Protein AF-A0A661P1A2-F1 (afdb_monomer)

Mean predicted aligned error: 9.51 Å

Sequence (182 aa):
LVDALLVTWVGRGAGDTAWQLLAMDLQALAFNAALTGMVKRVADRERPSGTACRTDPRYDRRCEEQSTRGSFFSGHTSFAFTAAGLTCTHHVRLGLFGPAGDALACVGTTVGATMVGVERIVADRHYATDVIVGAAAGVTSGALLPWALFYAHPADEEPSLSWRAVPLPQPGGAGLALTGLW

Nearest PDB structures (foldseek):
  5jki-assembly1_A  TM=7.996E-01  e=6.259E-02  Bacillus subtilis subsp. subtilis str. 168

Foldseek 3Di:
DVLLLCCCVPVVVNNVVSVVLVVLLVQLLVVLVVVLVVCLVVVFAFFQCRVVCVVPVVPDVCSVVDPSTSQAADSLLLQLLLVLQQLLQSCVVPVRPHDVVSVCSNVVSVVVSVVSLVVCVVVSNHDNVNNVVSNVNNNCSRHVVCCVPPVVDDPPDDDDWDWDWDWDDDVPDIDTDIDTDD

pLDDT: mean 86.28, std 13.16, range [48.78, 98.75]

Radius of gyration: 19.24 Å; Cα contacts (8 Å, |Δi|>4): 259; chains: 1; bounding box: 52×27×55 Å

Solvent-accessible surface area (backbone atoms only — not comparable to full-atom values): 9450 Å² total; per-residue (Å²): 94,71,63,60,36,47,44,29,37,71,73,63,65,36,54,69,62,23,50,52,52,51,52,49,52,51,49,24,52,49,53,44,51,52,52,46,56,52,43,19,68,72,60,48,29,68,20,66,45,34,63,52,30,72,77,36,62,79,72,39,85,51,51,81,76,42,78,49,44,42,16,36,50,22,55,71,16,14,54,34,23,19,51,20,21,36,37,33,47,52,24,72,74,64,53,76,61,42,75,67,46,29,49,47,52,26,51,52,35,44,52,52,20,47,51,51,30,50,49,36,40,79,67,33,51,22,52,69,67,18,28,54,50,8,34,52,52,6,33,42,29,18,32,50,45,50,38,62,72,62,68,70,48,81,79,89,62,83,82,66,83,42,83,43,79,44,81,38,90,46,98,92,52,83,44,74,41,80,43,78,48,118

Structure (mmCIF, N/CA/C/O backbone):
data_AF-A0A661P1A2-F1
#
_entry.id   AF-A0A661P1A2-F1
#
loop_
_atom_site.group_PDB
_atom_site.id
_atom_site.type_symbol
_atom_site.label_atom_id
_atom_site.label_alt_id
_atom_site.label_comp_id
_atom_site.label_asym_id
_atom_site.label_entity_id
_atom_site.label_seq_id
_atom_site.pdbx_PDB_ins_code
_atom_site.Cartn_x
_atom_site.Cartn_y
_atom_site.Cartn_z
_atom_site.occupancy
_atom_site.B_iso_or_equiv
_atom_site.auth_seq_id
_atom_site.auth_comp_id
_atom_site.auth_asym_id
_atom_site.auth_atom_id
_atom_site.pdbx_PDB_model_num
ATOM 1 N N . LEU A 1 1 ? -4.237 5.894 9.546 1.00 64.12 1 LEU A N 1
ATOM 2 C CA . LEU A 1 1 ? -3.222 5.666 10.607 1.00 64.12 1 LEU A CA 1
ATOM 3 C C . LEU A 1 1 ? -3.298 6.778 11.653 1.00 64.12 1 LEU A C 1
ATOM 5 O O . LEU A 1 1 ? -3.803 6.553 12.742 1.00 64.12 1 LEU A O 1
ATOM 9 N N . VAL A 1 2 ? -2.868 8.002 11.318 1.00 75.25 2 VAL A N 1
ATOM 10 C CA . VAL A 1 2 ? -2.835 9.139 12.265 1.00 75.25 2 VAL A CA 1
ATOM 11 C C . VAL A 1 2 ? -4.232 9.556 12.738 1.00 75.25 2 VAL A C 1
ATOM 13 O O . VAL A 1 2 ? -4.407 9.941 13.888 1.00 75.25 2 VAL A O 1
ATOM 16 N N . ASP A 1 3 ? -5.230 9.443 11.869 1.00 80.69 3 ASP A N 1
ATOM 17 C CA . ASP A 1 3 ? -6.635 9.708 12.169 1.00 80.69 3 ASP A CA 1
ATOM 18 C C . ASP A 1 3 ? -7.180 8.793 13.268 1.00 80.69 3 ASP A C 1
ATOM 20 O O . ASP A 1 3 ? -7.706 9.289 14.262 1.00 80.69 3 ASP A O 1
ATOM 24 N N . ALA A 1 4 ? -6.990 7.478 13.138 1.00 74.25 4 ALA A N 1
ATOM 25 C CA . ALA A 1 4 ? -7.440 6.518 14.139 1.00 74.25 4 ALA A CA 1
ATOM 26 C C . ALA A 1 4 ? -6.794 6.782 15.503 1.00 74.25 4 ALA A C 1
ATOM 28 O O . ALA A 1 4 ? -7.509 6.896 16.498 1.00 74.25 4 ALA A O 1
ATOM 29 N N . LEU A 1 5 ? -5.473 6.989 15.523 1.00 77.12 5 LEU A N 1
ATOM 30 C CA . LEU A 1 5 ? -4.713 7.303 16.735 1.00 77.12 5 LEU A CA 1
ATOM 31 C C . LEU A 1 5 ? -5.200 8.584 17.417 1.00 77.12 5 LEU A C 1
ATOM 33 O O . LEU A 1 5 ? -5.444 8.588 18.625 1.00 77.12 5 LEU A O 1
ATOM 37 N N . LEU A 1 6 ? -5.368 9.668 16.655 1.00 78.00 6 LEU A N 1
ATOM 38 C CA . LEU A 1 6 ? -5.819 10.953 17.190 1.00 78.00 6 LEU A CA 1
ATOM 39 C C . LEU 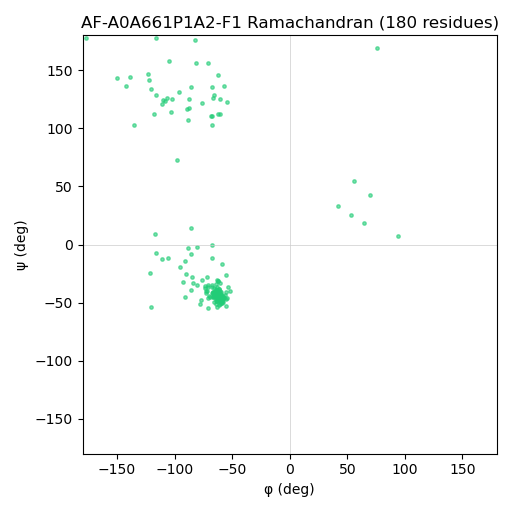A 1 6 ? -7.248 10.871 17.728 1.00 78.00 6 LEU A C 1
ATOM 41 O O . LEU A 1 6 ? -7.525 11.388 18.811 1.00 78.00 6 LEU A O 1
ATOM 45 N N . VAL A 1 7 ? -8.153 10.208 17.006 1.00 79.62 7 VAL A N 1
ATOM 46 C CA . VAL A 1 7 ? -9.555 10.071 17.422 1.00 79.62 7 VAL A CA 1
ATOM 47 C C . VAL A 1 7 ? -9.665 9.227 18.688 1.00 79.62 7 VAL A C 1
ATOM 49 O O . VAL A 1 7 ? -10.422 9.590 19.588 1.00 79.62 7 VAL A O 1
ATOM 52 N N . THR A 1 8 ? -8.898 8.142 18.815 1.00 76.81 8 THR A N 1
ATOM 53 C CA . THR A 1 8 ? -8.907 7.330 20.041 1.00 76.81 8 THR A CA 1
ATOM 54 C C . THR A 1 8 ? -8.253 8.047 21.217 1.00 76.81 8 THR A C 1
ATOM 56 O O . THR A 1 8 ? -8.820 8.054 22.309 1.00 76.81 8 THR A O 1
ATOM 59 N N . TRP A 1 9 ? -7.103 8.693 20.998 1.00 78.69 9 TRP A N 1
ATOM 60 C CA . TRP A 1 9 ? -6.342 9.348 22.062 1.00 78.69 9 TRP A CA 1
ATOM 61 C C . TRP A 1 9 ? -7.048 10.604 22.572 1.00 78.69 9 TRP A C 1
ATOM 63 O O . TRP A 1 9 ? -7.296 10.744 23.766 1.00 78.69 9 TRP A O 1
ATOM 73 N N . VAL A 1 10 ? -7.377 11.523 21.663 1.00 78.19 10 VAL A N 1
ATOM 74 C CA . VAL A 1 10 ? -7.924 12.845 22.000 1.00 78.19 10 VAL A CA 1
ATOM 75 C C . VAL A 1 10 ? -9.448 12.814 22.032 1.00 78.19 10 VAL A C 1
ATOM 77 O O . VAL A 1 10 ? -10.052 13.347 22.956 1.00 78.19 10 VAL A O 1
ATOM 80 N N . GLY A 1 11 ? -10.078 12.187 21.035 1.00 73.50 11 GLY A N 1
ATOM 81 C CA . GLY A 1 11 ? -11.536 12.203 20.883 1.00 73.50 11 GLY A CA 1
ATOM 82 C C . GLY A 1 11 ? -12.281 11.288 21.856 1.00 73.50 11 GLY A C 1
ATOM 83 O O . GLY A 1 11 ? -13.407 11.599 22.236 1.00 73.50 11 GLY A O 1
ATOM 84 N N . ARG A 1 12 ? -11.669 10.169 22.266 1.00 81.56 12 ARG A N 1
ATOM 85 C CA . ARG A 1 12 ? -12.289 9.173 23.160 1.00 81.56 12 ARG A CA 1
ATOM 86 C C . ARG A 1 12 ? -11.592 9.019 24.514 1.00 81.56 12 ARG A C 1
ATOM 88 O O . ARG A 1 12 ? -12.114 8.306 25.363 1.00 81.56 12 ARG A O 1
ATOM 95 N N . GLY A 1 13 ? -10.433 9.652 24.722 1.00 75.69 13 GLY A N 1
ATOM 96 C CA . GLY A 1 13 ? -9.642 9.508 25.953 1.00 75.69 13 GLY A CA 1
ATOM 97 C C . GLY A 1 13 ? -9.099 8.092 26.188 1.00 75.69 13 GLY A C 1
ATOM 98 O O . GLY A 1 13 ? -8.738 7.753 27.311 1.00 75.69 13 GLY A O 1
ATOM 99 N N . ALA A 1 14 ? -9.055 7.254 25.147 1.00 81.69 14 ALA A N 1
ATOM 100 C CA . ALA A 1 14 ? -8.689 5.841 25.223 1.00 81.69 14 ALA A CA 1
ATOM 101 C C . ALA A 1 14 ? -7.216 5.640 24.827 1.00 81.69 14 ALA A C 1
ATOM 103 O O . ALA A 1 14 ? -6.906 5.156 23.734 1.00 81.69 14 ALA A O 1
ATOM 104 N N . GLY A 1 15 ? -6.303 6.054 25.713 1.00 81.50 15 GLY A N 1
ATOM 105 C CA . GLY A 1 15 ? -4.854 6.011 25.474 1.00 81.50 15 GLY A CA 1
ATOM 106 C C . GLY A 1 15 ? -4.312 4.603 25.206 1.00 81.50 15 GLY A C 1
ATOM 107 O O . GLY A 1 15 ? -3.525 4.419 24.280 1.00 81.50 15 GLY A O 1
ATOM 108 N N . ASP A 1 16 ? -4.789 3.594 25.937 1.00 81.50 16 ASP A N 1
ATOM 109 C CA . ASP A 1 16 ? -4.323 2.210 25.770 1.00 81.50 16 ASP A CA 1
ATOM 110 C C . ASP A 1 16 ? -4.714 1.635 24.405 1.00 81.50 16 ASP A C 1
ATOM 112 O O . ASP A 1 16 ? -3.893 1.028 23.719 1.00 81.50 16 ASP A O 1
ATOM 116 N N . THR A 1 17 ? -5.942 1.904 23.947 1.00 84.19 17 THR A N 1
ATOM 117 C CA . THR A 1 17 ? -6.380 1.533 22.595 1.00 84.19 17 THR A CA 1
ATOM 118 C C . THR A 1 17 ? -5.538 2.233 21.535 1.00 84.19 17 THR A C 1
ATOM 120 O O . THR A 1 17 ? -5.147 1.611 20.551 1.00 84.19 17 THR A O 1
ATOM 123 N N . ALA A 1 18 ? -5.214 3.512 21.734 1.00 82.31 18 ALA A N 1
ATOM 124 C CA . ALA A 1 18 ? -4.357 4.239 20.808 1.00 82.31 18 ALA A CA 1
ATOM 125 C C . ALA A 1 18 ? -2.941 3.631 20.739 1.00 82.31 18 ALA A C 1
ATOM 127 O O . ALA A 1 18 ? -2.387 3.495 19.649 1.00 82.31 18 ALA A O 1
ATOM 128 N N . TRP A 1 19 ? -2.371 3.191 21.866 1.00 84.12 19 TRP A N 1
ATOM 129 C CA . TRP A 1 19 ? -1.088 2.479 21.865 1.00 84.12 19 TRP A CA 1
ATOM 130 C C . TRP A 1 19 ? -1.152 1.130 21.156 1.00 84.12 19 TRP A C 1
ATOM 132 O O . TRP A 1 19 ? -0.244 0.805 20.389 1.00 84.12 19 TRP A O 1
ATOM 142 N N . GLN A 1 20 ? -2.223 0.365 21.366 1.00 87.44 20 GLN A N 1
ATOM 143 C CA . GLN A 1 20 ? -2.433 -0.903 20.668 1.00 87.44 20 GLN A CA 1
ATOM 144 C C . GLN A 1 20 ? -2.529 -0.692 19.153 1.00 87.44 20 GLN A C 1
ATOM 146 O O . GLN A 1 20 ? -1.855 -1.390 18.400 1.00 87.44 20 GLN A O 1
ATOM 151 N N . LEU A 1 21 ? -3.289 0.310 18.701 1.00 89.38 21 LEU A N 1
ATOM 152 C CA . LEU A 1 21 ? -3.368 0.675 17.284 1.00 89.38 21 LEU A CA 1
ATOM 153 C C . LEU A 1 21 ? -1.995 1.034 16.712 1.00 89.38 21 LEU A C 1
ATOM 155 O O . LEU A 1 21 ? -1.631 0.546 15.645 1.00 89.38 21 LEU A O 1
ATOM 159 N N . LEU A 1 22 ? -1.199 1.821 17.441 1.00 88.94 22 LEU A N 1
ATOM 160 C CA . LEU A 1 22 ? 0.147 2.171 16.992 1.00 88.94 22 LEU A CA 1
ATOM 161 C C . LEU A 1 22 ? 1.038 0.929 16.875 1.00 88.94 22 LEU A C 1
ATOM 163 O O . LEU A 1 22 ? 1.786 0.798 15.907 1.00 88.94 22 LEU A O 1
ATOM 167 N N . ALA A 1 23 ? 0.974 0.019 17.848 1.00 90.06 23 ALA A N 1
ATOM 168 C CA . ALA A 1 23 ? 1.742 -1.220 17.814 1.00 90.06 23 ALA A CA 1
ATOM 169 C C . ALA A 1 23 ? 1.348 -2.096 16.611 1.00 90.06 23 ALA A C 1
ATOM 171 O O . ALA A 1 23 ? 2.233 -2.599 15.914 1.00 90.06 23 ALA A O 1
ATOM 172 N N . MET A 1 24 ? 0.047 -2.218 16.321 1.00 90.50 24 MET A N 1
ATOM 173 C CA . MET A 1 24 ? -0.464 -2.933 15.143 1.00 90.50 24 MET A CA 1
ATOM 174 C C . MET A 1 24 ? 0.021 -2.291 13.835 1.00 90.50 24 MET A C 1
ATOM 176 O O . MET A 1 24 ? 0.531 -2.995 12.960 1.00 90.50 24 MET A O 1
ATOM 180 N N . ASP A 1 25 ? -0.072 -0.962 13.722 1.00 93.62 25 ASP A N 1
ATOM 181 C CA . ASP A 1 25 ? 0.394 -0.198 12.559 1.00 93.62 25 ASP A CA 1
ATOM 182 C C . ASP A 1 25 ? 1.888 -0.430 12.305 1.00 93.62 25 ASP A C 1
ATOM 184 O O . ASP A 1 25 ? 2.308 -0.756 11.188 1.00 93.62 25 ASP A O 1
ATOM 188 N N . LEU A 1 26 ? 2.705 -0.301 13.355 1.00 93.69 26 LEU A N 1
ATOM 189 C CA . LEU A 1 26 ? 4.149 -0.507 13.278 1.00 93.69 26 LEU A CA 1
ATOM 190 C C . LEU A 1 26 ? 4.494 -1.947 12.899 1.00 93.69 26 LEU A C 1
ATOM 192 O O . LEU A 1 26 ? 5.378 -2.154 12.066 1.00 93.69 26 LEU A O 1
ATOM 196 N N . GLN A 1 27 ? 3.795 -2.936 13.458 1.00 94.06 27 GLN A N 1
ATOM 197 C CA . GLN A 1 27 ? 4.022 -4.341 13.131 1.00 94.06 27 GLN A CA 1
ATOM 198 C C . GLN A 1 27 ? 3.690 -4.639 11.663 1.00 94.06 27 GLN A C 1
ATOM 200 O O . GLN A 1 27 ? 4.499 -5.256 10.966 1.00 94.06 27 GLN A O 1
ATOM 205 N N . ALA A 1 28 ? 2.544 -4.167 11.170 1.00 95.88 28 ALA A N 1
ATOM 206 C CA . ALA A 1 28 ? 2.123 -4.347 9.783 1.00 95.88 28 ALA A CA 1
ATOM 207 C C . ALA A 1 28 ? 3.099 -3.691 8.791 1.00 95.88 28 ALA A C 1
ATOM 209 O O . ALA A 1 28 ? 3.492 -4.302 7.790 1.00 95.88 28 ALA A O 1
ATOM 210 N N . LEU A 1 29 ? 3.539 -2.464 9.084 1.00 96.44 29 LEU A N 1
ATOM 211 C CA . LEU A 1 29 ? 4.517 -1.747 8.265 1.00 96.44 29 LEU A CA 1
ATOM 212 C C . LEU A 1 29 ? 5.894 -2.420 8.301 1.00 96.44 29 LEU A C 1
ATOM 214 O O . LEU A 1 29 ? 6.522 -2.568 7.251 1.00 96.44 29 LEU A O 1
ATOM 218 N N . ALA A 1 30 ? 6.354 -2.861 9.474 1.00 96.62 30 ALA A N 1
ATOM 219 C CA . ALA A 1 30 ? 7.630 -3.557 9.624 1.00 96.62 30 ALA A CA 1
ATOM 220 C C . ALA A 1 30 ? 7.632 -4.903 8.887 1.00 96.62 30 ALA A C 1
ATOM 222 O O . ALA A 1 30 ? 8.591 -5.214 8.173 1.00 96.62 30 ALA A O 1
ATOM 223 N N . PHE A 1 31 ? 6.543 -5.669 8.994 1.00 96.75 31 PHE A N 1
ATOM 224 C CA . PHE A 1 31 ? 6.368 -6.916 8.254 1.00 96.75 31 PHE A CA 1
ATOM 225 C C . PHE A 1 31 ? 6.433 -6.675 6.740 1.00 96.75 31 PHE A C 1
ATOM 227 O O . PHE A 1 31 ? 7.210 -7.329 6.039 1.00 96.75 31 PHE A O 1
ATOM 234 N N . ASN A 1 32 ? 5.697 -5.680 6.233 1.00 97.94 32 ASN A N 1
ATOM 235 C CA . ASN A 1 32 ? 5.718 -5.351 4.810 1.00 97.94 32 ASN A CA 1
ATOM 236 C C . ASN A 1 32 ? 7.100 -4.855 4.341 1.00 97.94 32 ASN A C 1
ATOM 238 O O . ASN A 1 32 ? 7.561 -5.222 3.256 1.00 97.94 32 ASN A O 1
ATOM 242 N N . ALA A 1 33 ? 7.796 -4.061 5.161 1.00 97.12 33 ALA A N 1
ATOM 243 C CA . ALA A 1 33 ? 9.153 -3.600 4.875 1.00 97.12 33 ALA A CA 1
ATOM 244 C C . ALA A 1 33 ? 10.126 -4.774 4.714 1.00 97.12 33 ALA A C 1
ATOM 246 O O . ALA A 1 33 ? 10.860 -4.846 3.721 1.00 97.12 33 ALA A O 1
ATOM 247 N N . ALA A 1 34 ? 10.099 -5.711 5.665 1.00 97.25 34 ALA A N 1
ATOM 248 C CA . ALA A 1 34 ? 10.939 -6.900 5.646 1.00 97.25 34 ALA A CA 1
ATOM 249 C C . ALA A 1 34 ? 10.637 -7.777 4.422 1.00 97.25 34 ALA A C 1
ATOM 251 O O . ALA A 1 34 ? 11.556 -8.125 3.673 1.00 97.25 34 ALA A O 1
ATOM 252 N N . LEU A 1 35 ? 9.354 -8.058 4.168 1.00 96.88 35 LEU A N 1
ATOM 253 C CA . LEU A 1 35 ? 8.904 -8.854 3.027 1.00 96.88 35 LEU A CA 1
ATOM 254 C C . LEU A 1 35 ? 9.326 -8.218 1.696 1.00 96.88 35 LEU A C 1
ATOM 256 O O . LEU A 1 35 ? 9.954 -8.873 0.862 1.00 96.88 35 LEU A O 1
ATOM 260 N N . THR A 1 36 ? 9.042 -6.927 1.516 1.00 96.12 36 THR A N 1
ATOM 261 C CA . THR A 1 36 ? 9.399 -6.180 0.302 1.00 96.12 36 THR A CA 1
ATOM 262 C C . THR A 1 36 ? 10.911 -6.177 0.084 1.00 96.12 36 THR A C 1
ATOM 264 O O . THR A 1 36 ? 11.378 -6.441 -1.026 1.00 96.12 36 THR A O 1
ATOM 267 N N . GLY A 1 37 ? 11.691 -5.893 1.131 1.00 94.06 37 GLY A N 1
ATOM 268 C CA . GLY A 1 37 ? 13.150 -5.863 1.052 1.00 94.06 37 GLY A CA 1
ATOM 269 C C . GLY A 1 37 ? 13.745 -7.225 0.697 1.00 94.06 37 GLY A C 1
ATOM 270 O O . GLY A 1 37 ? 14.651 -7.301 -0.132 1.00 94.06 37 GLY A O 1
ATOM 271 N N . MET A 1 38 ? 13.229 -8.306 1.287 1.00 96.69 38 MET A N 1
A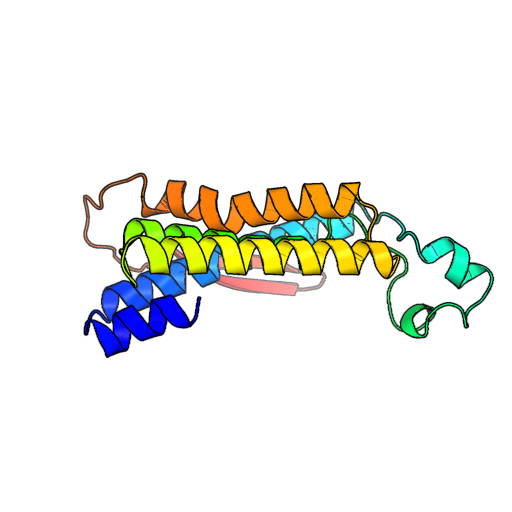TOM 272 C CA . MET A 1 38 ? 13.654 -9.671 0.971 1.00 96.69 38 MET A CA 1
ATOM 273 C C . MET A 1 38 ? 13.339 -10.028 -0.486 1.00 96.69 38 MET A C 1
ATOM 275 O O . MET A 1 38 ? 14.246 -10.393 -1.234 1.00 96.69 38 MET A O 1
ATOM 279 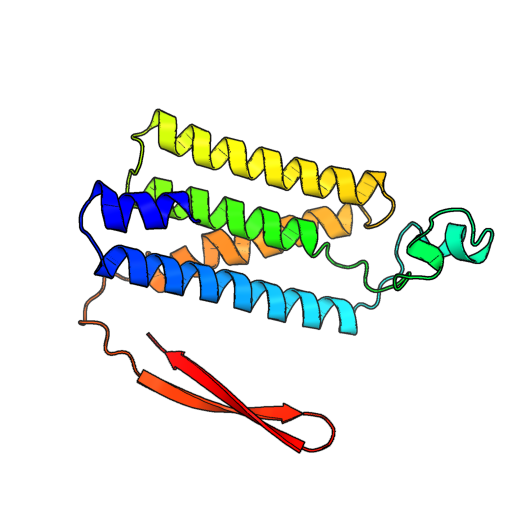N N . VAL A 1 39 ? 12.084 -9.858 -0.912 1.00 96.44 39 VAL A N 1
ATOM 280 C CA . VAL A 1 39 ? 11.642 -10.226 -2.267 1.00 96.44 39 VAL A CA 1
ATOM 281 C C . VAL A 1 39 ? 12.394 -9.435 -3.331 1.00 96.44 39 VAL A C 1
ATOM 283 O O . VAL A 1 39 ? 12.821 -10.020 -4.323 1.00 96.44 39 VAL A O 1
ATOM 286 N N . LYS A 1 40 ? 12.633 -8.135 -3.121 1.00 93.62 40 LYS A N 1
ATOM 287 C CA . LYS A 1 40 ? 13.375 -7.313 -4.089 1.00 93.62 40 LYS A CA 1
ATOM 288 C C . LYS A 1 40 ? 14.796 -7.803 -4.327 1.00 93.62 40 LYS A C 1
ATOM 290 O O . LYS A 1 40 ? 15.236 -7.790 -5.472 1.00 93.62 40 LYS A O 1
ATOM 295 N N . ARG A 1 41 ? 15.494 -8.229 -3.270 1.00 93.44 41 ARG A N 1
ATOM 296 C CA . ARG A 1 41 ? 16.865 -8.751 -3.377 1.00 93.44 41 ARG A CA 1
ATOM 297 C C . ARG A 1 41 ? 16.910 -10.115 -4.060 1.00 93.44 41 ARG A C 1
ATOM 299 O O . ARG A 1 41 ? 17.845 -10.373 -4.801 1.00 93.44 41 ARG A O 1
ATOM 306 N N . VAL A 1 42 ? 15.916 -10.969 -3.810 1.00 95.50 42 VAL A N 1
ATOM 307 C CA . VAL A 1 42 ? 15.860 -12.322 -4.386 1.00 95.50 42 VAL A CA 1
ATOM 308 C C . VAL A 1 42 ? 15.409 -12.293 -5.843 1.00 95.50 42 VAL A C 1
ATOM 310 O O . VAL A 1 42 ? 16.018 -12.935 -6.689 1.00 95.50 42 VAL A O 1
ATOM 313 N N . ALA A 1 43 ? 14.337 -11.559 -6.144 1.00 95.81 43 ALA A N 1
ATOM 314 C CA . ALA A 1 43 ? 13.781 -11.514 -7.489 1.00 95.81 43 ALA A CA 1
ATOM 315 C C . ALA A 1 43 ? 14.654 -10.692 -8.441 1.00 95.81 43 ALA A C 1
ATOM 317 O O . ALA A 1 43 ? 14.703 -11.007 -9.626 1.00 95.81 43 ALA A O 1
ATOM 318 N N . ASP A 1 44 ? 15.263 -9.610 -7.932 1.00 93.62 44 ASP A N 1
ATOM 319 C CA . ASP A 1 44 ? 16.154 -8.692 -8.654 1.00 93.62 44 ASP A CA 1
ATOM 320 C C . ASP A 1 44 ? 15.667 -8.341 -10.076 1.00 93.62 44 ASP A C 1
ATOM 322 O O . ASP A 1 44 ? 16.425 -8.152 -11.025 1.00 93.62 44 ASP A O 1
ATOM 326 N N . ARG A 1 45 ? 14.344 -8.280 -10.245 1.00 94.88 45 ARG A N 1
ATOM 327 C CA . ARG A 1 45 ? 13.719 -8.147 -11.557 1.00 94.88 45 ARG A CA 1
ATOM 328 C C . ARG A 1 45 ? 14.049 -6.773 -12.135 1.00 94.88 45 ARG A C 1
ATOM 330 O O . ARG A 1 45 ? 13.940 -5.761 -11.443 1.00 94.88 45 ARG A O 1
ATOM 337 N N . GLU A 1 46 ? 14.418 -6.721 -13.409 1.00 94.31 46 GLU A N 1
ATOM 338 C CA . GLU A 1 46 ? 14.626 -5.456 -14.119 1.00 94.31 46 GLU A CA 1
ATOM 339 C C . GLU A 1 46 ? 13.320 -4.641 -14.191 1.00 94.31 46 GLU A C 1
ATOM 341 O O . GLU A 1 46 ? 12.224 -5.205 -14.239 1.00 94.31 46 GLU A O 1
ATOM 346 N N . ARG A 1 47 ? 13.412 -3.310 -14.138 1.00 94.62 47 ARG A N 1
ATOM 347 C CA . ARG A 1 47 ? 12.284 -2.376 -14.287 1.00 94.62 47 ARG A CA 1
ATOM 348 C C . ARG A 1 47 ? 11.950 -2.145 -15.767 1.00 94.62 47 ARG A C 1
ATOM 350 O O . ARG A 1 47 ? 12.852 -2.265 -16.593 1.00 94.62 47 ARG A O 1
ATOM 357 N N . PRO A 1 48 ? 10.708 -1.741 -16.103 1.00 94.81 48 PRO A N 1
ATOM 358 C CA . PRO A 1 48 ? 10.349 -1.344 -17.470 1.00 94.81 48 PRO A CA 1
ATOM 359 C C . PRO A 1 48 ? 11.301 -0.291 -18.064 1.00 94.81 48 PRO A C 1
ATOM 361 O O . PRO A 1 48 ? 11.748 -0.434 -19.199 1.00 94.81 48 PRO A O 1
ATOM 364 N N . SER A 1 49 ? 11.721 0.694 -17.260 1.00 92.75 49 SER A N 1
ATOM 365 C CA . SER A 1 49 ? 12.670 1.733 -17.685 1.00 92.75 49 SER A CA 1
ATOM 366 C C . SER A 1 49 ? 14.093 1.224 -17.973 1.00 92.75 49 SER A C 1
ATOM 368 O O . SER A 1 49 ? 14.911 1.974 -18.498 1.00 92.75 49 SER A O 1
ATOM 370 N N . GLY A 1 50 ? 14.435 -0.020 -17.612 1.00 91.81 50 GLY A N 1
ATOM 371 C CA . GLY A 1 50 ? 15.807 -0.534 -17.665 1.00 91.81 50 GLY A CA 1
ATOM 372 C C . GLY A 1 50 ? 16.404 -0.537 -19.072 1.00 91.81 50 GLY A C 1
ATOM 373 O O . GLY A 1 50 ? 17.530 -0.082 -19.261 1.00 91.81 50 GLY A O 1
ATOM 374 N N . THR A 1 51 ? 15.638 -0.980 -20.073 1.00 89.38 51 THR A N 1
ATOM 375 C CA . THR A 1 51 ? 16.092 -0.968 -21.473 1.00 89.38 51 THR A CA 1
ATOM 376 C C . THR A 1 51 ? 16.266 0.453 -21.995 1.00 89.38 51 THR A C 1
ATOM 378 O O . THR A 1 51 ? 17.304 0.751 -22.579 1.00 89.38 51 THR A O 1
ATOM 381 N N . ALA A 1 52 ? 15.300 1.336 -21.735 1.00 90.31 52 ALA A N 1
ATOM 382 C CA . ALA A 1 52 ? 15.358 2.724 -22.184 1.00 90.31 52 ALA A CA 1
ATOM 383 C C . ALA A 1 52 ? 16.563 3.466 -21.580 1.00 90.31 52 ALA A C 1
ATOM 385 O O . ALA A 1 52 ? 17.320 4.086 -22.317 1.00 90.31 52 ALA A O 1
ATOM 386 N N . CYS A 1 53 ? 16.824 3.289 -20.280 1.00 91.19 53 CYS A N 1
ATOM 387 C CA . CYS A 1 53 ? 17.989 3.869 -19.605 1.00 91.19 53 CYS A CA 1
ATOM 388 C C . CYS A 1 53 ? 19.339 3.374 -20.152 1.00 91.19 53 CYS A C 1
ATOM 390 O O . CYS A 1 53 ? 20.319 4.113 -20.108 1.00 91.19 53 CYS A O 1
ATOM 392 N N . ARG A 1 54 ? 19.427 2.127 -20.648 1.00 88.69 54 ARG A N 1
ATOM 393 C CA . ARG A 1 54 ? 20.665 1.613 -21.264 1.00 88.69 54 ARG A CA 1
ATOM 394 C C . ARG A 1 54 ? 20.957 2.262 -22.611 1.00 88.69 54 ARG A C 1
ATOM 396 O O . ARG A 1 54 ? 22.121 2.412 -22.968 1.00 88.69 54 ARG A O 1
ATOM 403 N N . THR A 1 55 ? 19.913 2.566 -23.375 1.00 91.06 55 THR A N 1
ATOM 404 C CA . THR A 1 55 ? 20.044 3.130 -24.722 1.00 91.06 55 THR A CA 1
ATOM 405 C C . THR A 1 55 ? 20.180 4.648 -24.683 1.00 91.06 55 THR A C 1
ATOM 407 O O . THR A 1 55 ? 20.978 5.201 -25.435 1.00 91.06 55 THR A O 1
ATOM 410 N N . ASP A 1 56 ? 19.437 5.312 -23.800 1.00 90.19 56 ASP A N 1
ATOM 411 C CA . ASP A 1 56 ? 19.484 6.756 -23.603 1.00 90.19 56 ASP A CA 1
ATOM 412 C C . ASP A 1 56 ? 19.515 7.089 -22.099 1.00 90.19 56 ASP A C 1
ATOM 414 O O . ASP A 1 56 ? 18.475 7.060 -21.433 1.00 90.19 56 ASP A O 1
ATOM 418 N N . PRO A 1 57 ? 20.687 7.456 -21.547 1.00 86.00 57 PRO A N 1
ATOM 419 C CA . PRO A 1 57 ? 20.806 7.892 -20.155 1.00 86.00 57 PRO A CA 1
ATOM 420 C C . PRO A 1 57 ? 19.948 9.119 -19.807 1.00 86.00 57 PRO A C 1
ATOM 422 O O . PRO A 1 57 ? 19.704 9.376 -18.630 1.00 86.00 57 PRO A O 1
ATOM 425 N N . ARG A 1 58 ? 19.468 9.880 -20.804 1.00 88.12 58 ARG A N 1
ATOM 426 C CA . ARG A 1 58 ? 18.601 11.055 -20.607 1.00 88.12 58 ARG A CA 1
ATOM 427 C C . ARG A 1 58 ? 17.109 10.719 -20.575 1.00 88.12 58 ARG A C 1
ATOM 429 O O . ARG A 1 58 ? 16.314 11.627 -20.336 1.00 88.12 58 ARG A O 1
ATOM 436 N N . TYR A 1 59 ? 16.735 9.453 -20.782 1.00 88.12 59 TYR A N 1
ATOM 437 C CA . TYR A 1 59 ? 15.344 8.991 -20.764 1.00 88.12 59 TYR A CA 1
ATOM 438 C C . TYR A 1 59 ? 14.619 9.363 -19.462 1.00 88.12 59 TYR A C 1
ATOM 440 O O . TYR A 1 59 ? 13.504 9.881 -19.480 1.00 88.12 59 TYR A O 1
ATOM 448 N N . ASP A 1 60 ? 15.274 9.135 -18.323 1.00 85.94 60 ASP A N 1
ATOM 449 C CA . ASP A 1 60 ? 14.792 9.500 -16.993 1.00 85.94 60 ASP A CA 1
ATOM 450 C C . ASP A 1 60 ? 15.999 9.960 -16.167 1.00 85.94 60 ASP A C 1
ATOM 452 O O . ASP A 1 60 ? 17.042 9.310 -16.160 1.00 85.94 60 ASP A O 1
ATOM 456 N N . ARG A 1 61 ? 15.864 11.057 -15.414 1.00 84.19 61 ARG A N 1
ATOM 457 C CA . ARG A 1 61 ? 16.925 11.540 -14.505 1.00 84.19 61 ARG A CA 1
ATOM 458 C C . ARG A 1 61 ? 17.362 10.466 -13.500 1.00 84.19 61 ARG A C 1
ATOM 460 O O . ARG A 1 61 ? 18.494 10.451 -13.035 1.00 84.19 61 ARG A O 1
ATOM 467 N N . ARG A 1 62 ? 16.468 9.528 -13.190 1.00 81.19 62 ARG A N 1
ATOM 468 C CA . ARG A 1 62 ? 16.679 8.407 -12.272 1.00 81.19 62 ARG A CA 1
ATOM 469 C C . ARG A 1 62 ? 17.432 7.239 -12.904 1.00 81.19 62 ARG A C 1
ATOM 471 O O . ARG A 1 62 ? 17.653 6.259 -12.195 1.00 81.19 62 ARG A O 1
ATOM 478 N N . CYS A 1 63 ? 17.795 7.298 -14.187 1.00 84.75 63 CYS A N 1
ATOM 479 C CA . CYS A 1 63 ? 18.638 6.280 -14.816 1.00 84.75 63 CYS A CA 1
ATOM 480 C C . CYS A 1 63 ? 20.028 6.201 -14.157 1.00 84.75 63 CYS A C 1
ATOM 482 O O . CYS A 1 63 ? 20.588 5.112 -14.071 1.00 84.75 63 CYS A O 1
ATOM 484 N N . GLU A 1 64 ? 20.550 7.323 -13.647 1.00 75.12 64 GLU A N 1
ATOM 485 C CA . GLU A 1 64 ? 21.839 7.388 -12.939 1.00 75.12 64 GLU A CA 1
ATOM 486 C C . GLU A 1 64 ? 21.685 7.237 -11.414 1.00 75.12 64 GLU A C 1
ATOM 488 O O . GLU A 1 64 ? 22.544 6.664 -10.748 1.00 75.12 64 GLU A O 1
ATOM 493 N N . GLU A 1 65 ? 20.569 7.712 -10.850 1.00 66.75 65 GLU A N 1
ATOM 494 C CA . GLU A 1 65 ? 20.353 7.773 -9.395 1.00 66.75 65 GLU A CA 1
ATOM 495 C C . GLU A 1 65 ? 19.696 6.517 -8.798 1.00 66.75 65 GLU A C 1
ATOM 497 O O . GLU A 1 65 ? 19.820 6.255 -7.600 1.00 66.75 65 GLU A O 1
ATOM 502 N N . GLN A 1 66 ? 18.935 5.751 -9.588 1.00 66.62 66 GLN A N 1
ATOM 503 C CA . GLN A 1 66 ? 18.175 4.603 -9.088 1.00 66.62 66 GLN A CA 1
ATOM 504 C C . GLN A 1 66 ? 18.568 3.315 -9.796 1.00 66.62 66 GLN A C 1
ATOM 506 O O . GLN A 1 66 ? 18.699 3.263 -11.014 1.00 66.62 66 GLN A O 1
ATOM 511 N N . SER A 1 67 ? 18.619 2.225 -9.024 1.00 69.00 67 SER A N 1
ATOM 512 C CA . SER A 1 67 ? 18.733 0.882 -9.589 1.00 69.00 67 SER A CA 1
ATOM 513 C C . SER A 1 67 ? 17.614 0.644 -10.609 1.00 69.00 67 SER A C 1
ATOM 515 O O . SER A 1 67 ? 16.418 0.716 -10.289 1.00 69.00 67 SER A O 1
ATOM 517 N N . THR A 1 68 ? 18.012 0.321 -11.840 1.00 82.25 68 THR A N 1
ATOM 518 C CA . THR A 1 68 ? 17.138 -0.187 -12.907 1.00 82.25 68 THR A CA 1
ATOM 519 C C . THR A 1 68 ? 16.602 -1.586 -12.591 1.00 82.25 68 THR A C 1
ATOM 521 O O . THR A 1 68 ? 15.807 -2.126 -13.356 1.00 82.25 68 THR A O 1
ATOM 524 N N . ARG A 1 69 ? 16.979 -2.166 -11.444 1.00 89.12 69 ARG A N 1
ATOM 525 C CA . ARG A 1 69 ? 16.568 -3.487 -10.963 1.00 89.12 69 ARG A CA 1
ATOM 526 C C . ARG A 1 69 ? 15.756 -3.396 -9.666 1.00 89.12 69 ARG A C 1
ATOM 528 O O . ARG A 1 69 ? 15.467 -2.311 -9.148 1.00 89.12 69 ARG A O 1
ATOM 535 N N . GLY A 1 70 ? 15.294 -4.547 -9.185 1.00 91.38 70 GLY A N 1
ATOM 536 C CA . GLY A 1 70 ? 14.393 -4.649 -8.037 1.00 91.38 70 GLY A CA 1
ATOM 537 C C . GLY A 1 70 ? 12.981 -4.120 -8.321 1.00 91.38 70 GLY A C 1
ATOM 538 O O . GLY A 1 70 ? 12.404 -3.411 -7.489 1.00 91.38 70 GLY A O 1
ATOM 539 N N . SER A 1 71 ? 12.406 -4.424 -9.486 1.00 94.75 71 SER A N 1
ATOM 540 C CA . SER A 1 71 ? 11.021 -4.064 -9.826 1.00 94.75 71 SER A CA 1
ATOM 541 C C . SER A 1 71 ? 9.997 -4.894 -9.043 1.00 94.75 71 SER A C 1
ATOM 543 O O . SER A 1 71 ? 9.044 -4.328 -8.507 1.00 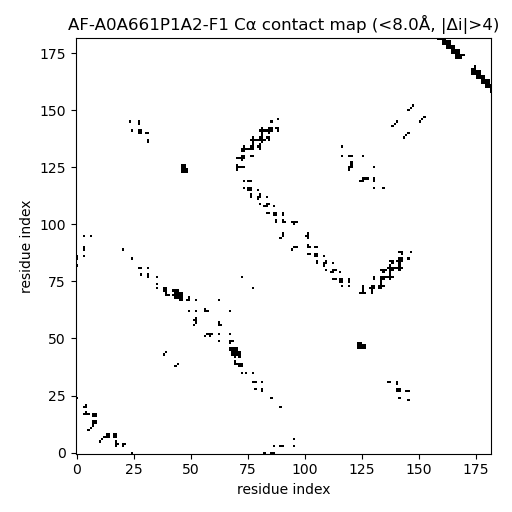94.75 71 SER A O 1
ATOM 545 N N . PHE A 1 72 ? 10.231 -6.194 -8.850 1.00 97.12 72 PHE A N 1
ATOM 546 C CA . PHE A 1 72 ? 9.250 -7.089 -8.233 1.00 97.12 72 PHE A CA 1
ATOM 547 C C . PHE A 1 72 ? 9.305 -7.115 -6.693 1.00 97.12 72 PHE A C 1
ATOM 549 O O . PHE A 1 72 ? 10.387 -7.197 -6.116 1.00 97.12 72 PHE A O 1
ATOM 556 N N . PHE A 1 73 ? 8.178 -7.066 -5.979 1.00 97.88 73 PHE A N 1
ATOM 557 C CA . PHE A 1 73 ? 6.916 -6.410 -6.363 1.00 97.88 73 PHE A CA 1
ATOM 558 C C . PHE A 1 73 ? 6.989 -4.900 -6.048 1.00 97.88 73 PHE A C 1
ATOM 560 O O . PHE A 1 73 ? 7.983 -4.411 -5.499 1.00 97.88 73 PHE A O 1
ATOM 567 N N . SER A 1 74 ? 5.970 -4.113 -6.395 1.00 98.25 74 SER A N 1
ATOM 568 C CA . SER A 1 74 ? 5.970 -2.665 -6.140 1.00 98.25 74 SER A CA 1
ATOM 569 C C . SER A 1 74 ? 5.881 -2.345 -4.642 1.00 98.25 74 SER A C 1
ATOM 571 O O . SER A 1 74 ? 4.837 -2.520 -4.019 1.00 98.25 74 SER A O 1
ATOM 573 N N . GLY A 1 75 ? 6.971 -1.821 -4.069 1.00 97.50 75 GLY A N 1
ATOM 574 C CA . GLY A 1 75 ? 7.025 -1.428 -2.656 1.00 97.50 75 GLY A CA 1
ATOM 575 C C . GLY A 1 75 ? 6.097 -0.255 -2.333 1.00 97.50 75 GLY A C 1
ATOM 576 O O . GLY A 1 75 ? 5.349 -0.329 -1.372 1.00 97.50 75 GLY A O 1
ATOM 577 N N . HIS A 1 76 ? 6.075 0.789 -3.173 1.00 97.81 76 HIS A N 1
ATOM 578 C CA . HIS A 1 76 ? 5.182 1.946 -2.990 1.00 97.81 76 HIS A CA 1
ATOM 579 C C . HIS A 1 76 ? 3.715 1.516 -2.961 1.00 97.81 76 HIS A C 1
ATOM 581 O O . HIS A 1 76 ? 2.968 1.918 -2.076 1.00 97.81 76 HIS A O 1
ATOM 587 N N . THR A 1 77 ? 3.325 0.650 -3.901 1.00 98.69 77 THR A N 1
ATOM 588 C CA . THR A 1 77 ? 1.975 0.085 -3.936 1.00 98.69 77 THR A CA 1
ATOM 589 C C . THR A 1 77 ? 1.709 -0.737 -2.681 1.00 98.69 77 THR A C 1
ATOM 591 O O . THR A 1 77 ? 0.682 -0.543 -2.046 1.00 98.69 77 THR A O 1
ATOM 594 N N . SER A 1 78 ? 2.648 -1.597 -2.278 1.00 98.75 78 SER A N 1
ATOM 595 C CA . SER A 1 78 ? 2.485 -2.418 -1.079 1.00 98.75 78 SER A CA 1
ATOM 596 C C . SER A 1 78 ? 2.273 -1.588 0.181 1.00 98.75 78 SER A C 1
ATOM 598 O O . SER A 1 78 ? 1.303 -1.811 0.896 1.00 98.75 78 SER A O 1
ATOM 600 N N . PHE A 1 79 ? 3.117 -0.588 0.440 1.00 98.56 79 PHE A N 1
ATOM 601 C CA . PHE A 1 79 ? 2.963 0.278 1.611 1.00 98.56 79 PHE A CA 1
ATOM 602 C C . PHE A 1 79 ? 1.665 1.086 1.577 1.00 98.56 79 PHE A C 1
ATOM 604 O O . PHE A 1 79 ? 1.005 1.217 2.607 1.00 98.56 79 PHE A O 1
ATOM 611 N N . ALA A 1 80 ? 1.262 1.583 0.405 1.00 98.56 80 ALA A N 1
ATOM 612 C CA . ALA A 1 80 ? 0.006 2.310 0.268 1.00 98.56 80 ALA A CA 1
ATOM 613 C C . ALA A 1 80 ? -1.209 1.412 0.565 1.00 98.56 80 ALA A C 1
ATOM 615 O O . ALA A 1 80 ? -2.107 1.818 1.300 1.00 98.56 80 ALA A O 1
ATOM 616 N N . PHE A 1 81 ? -1.212 0.171 0.066 1.00 98.62 81 PHE A N 1
ATOM 617 C CA . PHE A 1 81 ? -2.267 -0.800 0.370 1.00 98.62 81 PHE A CA 1
ATOM 618 C C . PHE A 1 81 ? -2.204 -1.328 1.813 1.00 98.62 81 PHE A C 1
ATOM 620 O O . PHE A 1 81 ? -3.251 -1.647 2.370 1.00 98.62 81 PHE A O 1
ATOM 627 N N . THR A 1 82 ? -1.031 -1.366 2.461 1.00 98.62 82 THR A N 1
ATOM 628 C CA . THR A 1 82 ? -0.935 -1.616 3.913 1.00 98.62 82 THR A CA 1
ATOM 629 C C . THR A 1 82 ? -1.614 -0.508 4.703 1.00 98.62 82 THR A C 1
ATOM 631 O O . THR A 1 82 ? -2.448 -0.804 5.553 1.00 98.62 82 THR A O 1
ATOM 634 N N . ALA A 1 83 ? -1.322 0.757 4.393 1.00 97.88 83 ALA A N 1
ATO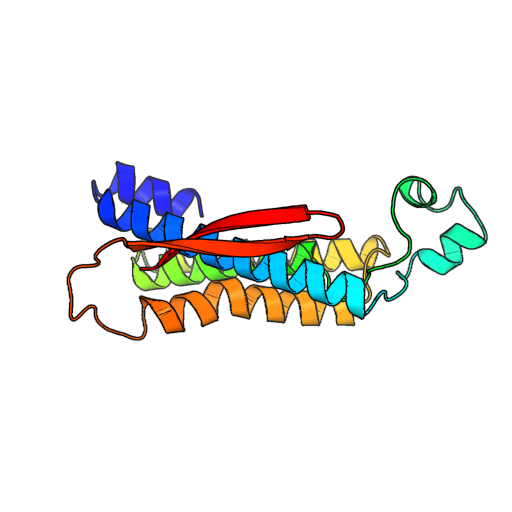M 635 C CA . ALA A 1 83 ? -1.958 1.887 5.063 1.00 97.88 83 ALA A CA 1
ATOM 636 C C . ALA A 1 83 ? -3.481 1.908 4.842 1.00 97.88 83 ALA A C 1
ATOM 638 O O . ALA A 1 83 ? -4.230 2.101 5.796 1.00 97.88 83 ALA A O 1
ATOM 639 N N . ALA A 1 84 ? -3.941 1.652 3.611 1.00 97.88 84 ALA A N 1
ATOM 640 C CA . ALA A 1 84 ? -5.368 1.545 3.308 1.00 97.88 84 ALA A CA 1
ATOM 641 C C . ALA A 1 84 ? -6.034 0.390 4.075 1.00 97.88 84 ALA A C 1
ATOM 643 O O . ALA A 1 84 ? -7.083 0.584 4.683 1.00 97.88 84 ALA A O 1
ATOM 644 N N . GLY A 1 85 ? -5.403 -0.790 4.109 1.00 96.81 85 GLY A N 1
ATOM 645 C CA . GLY A 1 85 ? -5.898 -1.947 4.858 1.00 96.81 85 GLY A CA 1
ATOM 646 C C . GLY A 1 85 ? -6.029 -1.677 6.359 1.00 96.81 85 GLY A C 1
ATOM 647 O O . GLY A 1 85 ? -7.064 -2.003 6.943 1.00 96.81 85 GLY A O 1
ATOM 648 N N . LEU A 1 86 ? -5.031 -1.021 6.960 1.00 95.75 86 LEU A N 1
ATOM 649 C CA . LEU A 1 86 ? -5.049 -0.637 8.376 1.00 95.75 86 LEU A CA 1
ATOM 650 C C . LEU A 1 86 ? -6.172 0.363 8.650 1.00 95.75 86 LEU A C 1
ATOM 652 O O . LEU A 1 86 ? -6.999 0.128 9.528 1.00 95.75 86 LEU A O 1
ATOM 656 N N . THR A 1 87 ? -6.281 1.423 7.839 1.00 95.06 87 THR A N 1
ATOM 657 C CA . THR A 1 87 ? -7.387 2.387 7.939 1.00 95.06 87 THR A CA 1
ATOM 658 C C . THR A 1 87 ? -8.741 1.681 7.846 1.00 95.06 87 THR A C 1
ATOM 660 O O . THR A 1 87 ? -9.559 1.822 8.752 1.00 95.06 87 THR A O 1
ATOM 663 N N . CYS A 1 88 ? -8.981 0.863 6.818 1.00 93.69 88 CYS A N 1
ATOM 664 C CA . CYS A 1 88 ? -10.233 0.115 6.693 1.00 93.69 88 CYS A CA 1
ATOM 665 C C . CYS A 1 88 ? -10.521 -0.739 7.938 1.00 93.69 88 CYS A C 1
ATOM 667 O O . CYS A 1 88 ? -11.628 -0.699 8.474 1.00 93.69 88 CYS A O 1
ATOM 669 N N . THR A 1 89 ? -9.526 -1.485 8.423 1.00 91.94 89 THR A N 1
ATOM 670 C CA . THR A 1 89 ? -9.704 -2.409 9.549 1.00 91.94 89 THR A CA 1
ATOM 671 C C . THR A 1 89 ? -10.002 -1.661 10.849 1.00 91.94 89 THR A C 1
ATOM 673 O O . THR A 1 89 ? -10.942 -2.023 11.557 1.00 91.94 89 THR A O 1
ATOM 676 N N . HIS A 1 90 ? -9.271 -0.588 11.152 1.00 91.31 90 HIS A N 1
ATOM 677 C CA . HIS A 1 90 ? -9.498 0.203 12.363 1.00 91.31 90 HIS A CA 1
ATOM 678 C C . HIS A 1 90 ? -10.856 0.900 12.352 1.00 91.31 90 HIS A C 1
ATOM 680 O O . HIS A 1 90 ? -11.570 0.860 13.353 1.00 91.31 90 HIS A O 1
ATOM 686 N N . HIS A 1 91 ? -11.251 1.475 11.214 1.00 90.94 91 HIS A N 1
ATOM 687 C CA . HIS A 1 91 ? -12.550 2.128 11.073 1.00 90.94 91 HIS A CA 1
ATOM 688 C C . HIS A 1 91 ? -13.712 1.138 11.217 1.00 90.94 91 HIS A C 1
ATOM 690 O O . HIS A 1 91 ? -14.647 1.408 11.967 1.00 90.94 91 HIS A O 1
ATOM 696 N N . VAL A 1 92 ? -13.626 -0.044 10.594 1.00 87.81 92 VAL A N 1
ATOM 697 C CA . VAL A 1 92 ? -14.652 -1.095 10.730 1.00 87.81 92 VAL A CA 1
ATOM 698 C C . VAL A 1 92 ? -14.752 -1.614 12.166 1.00 87.81 92 VAL A C 1
ATOM 700 O O . VAL A 1 92 ? -15.850 -1.903 12.637 1.00 87.81 92 VAL A O 1
ATOM 703 N N . ARG A 1 93 ? -13.625 -1.749 12.874 1.00 87.19 93 ARG A N 1
ATOM 704 C CA . ARG A 1 93 ? -13.607 -2.315 14.231 1.00 87.19 93 ARG A CA 1
ATOM 705 C C . ARG A 1 93 ? -14.001 -1.319 15.316 1.00 87.19 93 ARG A C 1
ATOM 707 O O . ARG A 1 93 ? -14.617 -1.725 16.296 1.00 87.19 93 ARG A O 1
ATOM 714 N N . LEU A 1 94 ? -13.649 -0.045 15.159 1.00 86.38 94 LEU A N 1
ATOM 715 C CA . LEU A 1 94 ? -13.838 0.972 16.199 1.00 86.38 94 LEU A CA 1
ATOM 716 C C . LEU A 1 94 ? -14.984 1.947 15.912 1.00 86.38 94 LEU A C 1
ATOM 718 O O . LEU A 1 94 ? -15.352 2.709 16.811 1.00 86.38 94 LEU A O 1
ATOM 722 N N . GLY A 1 95 ? -15.535 1.951 14.694 1.00 86.25 95 GLY A N 1
ATOM 723 C CA . GLY A 1 95 ? -16.636 2.830 14.300 1.00 86.25 95 GLY A CA 1
ATOM 724 C C . GLY A 1 95 ? -16.300 4.305 14.530 1.00 86.25 95 GLY A C 1
ATOM 725 O O . GLY A 1 95 ? -16.965 4.967 15.328 1.00 86.25 95 GLY A O 1
ATOM 726 N N . LEU A 1 96 ? -15.187 4.790 13.974 1.00 83.88 96 LEU A N 1
ATOM 727 C CA . LEU A 1 96 ? -14.564 6.056 14.384 1.00 83.88 96 LEU A CA 1
ATOM 728 C C . LEU A 1 96 ? -15.354 7.288 13.938 1.00 83.88 96 LEU A C 1
ATOM 730 O O . LEU A 1 96 ? -15.496 8.228 14.721 1.00 83.88 96 LEU A O 1
ATOM 734 N N . PHE A 1 97 ? -15.888 7.264 12.718 1.00 87.94 97 PHE A N 1
ATOM 735 C CA . PHE A 1 97 ? -16.616 8.374 12.092 1.00 87.94 97 PHE A CA 1
ATOM 736 C C . PHE A 1 97 ? -18.080 8.037 11.778 1.00 87.94 97 PHE A C 1
ATOM 738 O O . PHE A 1 97 ? -18.772 8.807 11.108 1.00 87.94 97 PHE A O 1
ATOM 745 N N . GLY A 1 98 ? -18.562 6.890 12.258 1.00 89.25 98 GLY A N 1
ATOM 746 C CA . GLY A 1 98 ? -19.871 6.353 11.910 1.00 89.25 98 GLY A CA 1
ATOM 747 C C . GLY A 1 98 ? -19.890 5.725 10.508 1.00 89.25 98 GLY A C 1
ATOM 748 O O . GLY A 1 98 ? -18.962 5.920 9.721 1.00 89.25 98 GLY A O 1
ATOM 749 N N . PRO A 1 99 ? -20.964 4.996 10.144 1.00 90.62 99 PRO A N 1
ATOM 750 C CA . PRO A 1 99 ? -20.939 4.065 9.011 1.00 90.62 99 PRO A CA 1
ATOM 751 C C . PRO A 1 99 ? -20.517 4.689 7.673 1.00 90.62 99 PRO A C 1
ATOM 753 O O . PRO A 1 99 ? -19.711 4.118 6.944 1.00 90.62 99 PRO A O 1
ATOM 756 N N . ALA A 1 100 ? -21.034 5.880 7.354 1.00 92.88 100 ALA A N 1
ATOM 757 C CA . ALA A 1 100 ? -20.704 6.572 6.110 1.00 92.88 100 ALA A CA 1
ATOM 758 C C . ALA A 1 100 ? -19.279 7.151 6.121 1.00 92.88 100 ALA A C 1
ATOM 760 O O . ALA A 1 100 ? -18.568 7.037 5.126 1.00 92.88 100 ALA A O 1
ATOM 761 N N . GLY A 1 101 ? -18.847 7.747 7.238 1.00 91.69 101 GLY A N 1
ATOM 762 C CA . GLY A 1 101 ? -17.503 8.314 7.370 1.00 91.69 101 GLY A CA 1
ATOM 763 C C . GLY A 1 101 ? -16.416 7.240 7.335 1.00 91.69 101 GLY A C 1
ATOM 764 O O . GLY A 1 101 ? -15.412 7.398 6.645 1.00 91.69 101 GLY A O 1
ATOM 765 N N . ASP A 1 102 ? -16.658 6.114 8.003 1.00 92.69 102 ASP A N 1
ATOM 766 C CA . ASP A 1 102 ? -15.762 4.956 8.023 1.00 92.69 102 ASP A CA 1
ATOM 767 C C . ASP A 1 102 ? -15.643 4.310 6.631 1.00 92.69 102 ASP A C 1
ATOM 769 O O . ASP A 1 102 ? -14.539 3.998 6.172 1.00 92.69 102 ASP A O 1
ATOM 773 N N . ALA A 1 103 ? -16.763 4.188 5.909 1.00 92.94 103 ALA A N 1
ATOM 774 C CA . ALA A 1 103 ? -16.760 3.726 4.523 1.00 92.94 103 ALA A CA 1
ATOM 775 C C . ALA A 1 103 ? -15.979 4.680 3.604 1.00 92.94 103 ALA A C 1
ATOM 777 O O . ALA A 1 103 ? -15.177 4.228 2.785 1.00 92.94 103 ALA A O 1
ATOM 778 N N . LEU A 1 104 ? -16.165 5.995 3.761 1.00 95.38 104 LEU A N 1
ATOM 779 C CA . LEU A 1 104 ? -15.434 7.002 2.989 1.00 95.38 104 LEU A CA 1
ATOM 780 C C . LEU A 1 104 ? -13.928 6.971 3.273 1.00 95.38 104 LEU A C 1
ATOM 782 O O . LEU A 1 104 ? -13.144 7.055 2.329 1.00 95.38 104 LEU A O 1
ATOM 786 N N . ALA A 1 105 ? -13.512 6.798 4.530 1.00 94.12 105 ALA A N 1
ATOM 787 C CA . ALA A 1 105 ? -12.099 6.669 4.890 1.00 94.12 105 ALA A CA 1
ATOM 788 C C . ALA A 1 105 ? -11.458 5.436 4.227 1.00 94.12 105 ALA A C 1
ATOM 790 O O . ALA A 1 105 ? -10.387 5.529 3.616 1.00 94.12 105 ALA A O 1
ATOM 791 N N . CYS A 1 106 ? -12.142 4.290 4.275 1.00 95.31 106 CYS A N 1
ATOM 792 C CA . CYS A 1 106 ? -11.664 3.054 3.661 1.00 95.31 106 CYS A CA 1
ATOM 793 C C . CYS A 1 106 ? -11.589 3.146 2.125 1.00 95.31 106 CYS A C 1
ATOM 795 O O . CYS A 1 106 ? -10.555 2.845 1.518 1.00 95.31 106 CYS A O 1
ATOM 797 N N . VAL A 1 107 ? -12.661 3.614 1.477 1.00 96.50 107 VAL A N 1
ATOM 798 C CA . VAL A 1 107 ? -12.701 3.761 0.013 1.00 96.50 107 VAL A CA 1
ATOM 799 C C . VAL A 1 107 ? -11.691 4.807 -0.451 1.00 96.50 107 VAL A C 1
ATOM 801 O O . VAL A 1 107 ? -10.930 4.547 -1.382 1.00 96.50 107 VAL A O 1
ATOM 804 N N . GLY A 1 108 ? -11.626 5.961 0.215 1.00 97.12 108 GLY A N 1
ATOM 805 C CA . GLY A 1 108 ? -10.717 7.048 -0.142 1.00 97.12 108 GLY A CA 1
ATOM 806 C C . GLY A 1 108 ? -9.248 6.630 -0.082 1.00 97.12 108 GLY A C 1
ATOM 807 O O . GLY A 1 108 ? -8.500 6.859 -1.034 1.00 97.12 108 GLY A O 1
ATOM 808 N N . THR A 1 109 ? -8.838 5.947 0.990 1.00 97.25 109 THR A N 1
ATOM 809 C CA . THR A 1 109 ? -7.458 5.445 1.114 1.00 97.25 109 THR A CA 1
ATOM 810 C C . THR A 1 109 ? -7.141 4.341 0.104 1.00 97.25 109 THR A C 1
ATOM 812 O O . THR A 1 109 ? -6.046 4.333 -0.461 1.00 97.25 109 THR A O 1
ATOM 815 N N . THR A 1 110 ? -8.100 3.466 -0.214 1.00 97.94 110 THR A N 1
ATOM 816 C CA . THR A 1 110 ? -7.940 2.426 -1.248 1.00 97.94 110 THR A CA 1
ATOM 817 C C . THR A 1 110 ? -7.806 3.024 -2.653 1.00 97.94 110 THR A C 1
ATOM 819 O O . THR A 1 110 ? -6.957 2.594 -3.442 1.00 97.94 110 THR A O 1
ATOM 822 N N . VAL A 1 111 ? -8.595 4.055 -2.971 1.00 98.44 111 VAL A N 1
ATOM 823 C CA . VAL A 1 111 ? -8.474 4.811 -4.228 1.00 98.44 111 VAL A CA 1
ATOM 824 C C . VAL A 1 111 ? -7.104 5.483 -4.310 1.00 98.44 111 VAL A C 1
ATOM 826 O O . VAL A 1 111 ? -6.418 5.335 -5.322 1.00 98.44 111 VAL A O 1
ATOM 829 N N . GLY A 1 112 ? -6.654 6.137 -3.235 1.00 98.38 112 GLY A N 1
ATOM 830 C CA . GLY A 1 112 ? -5.316 6.728 -3.165 1.00 98.38 112 GLY A CA 1
ATOM 831 C C . GLY A 1 112 ? -4.201 5.699 -3.384 1.00 98.38 112 GLY A C 1
ATOM 832 O O . GLY A 1 112 ? -3.297 5.921 -4.190 1.00 98.38 112 GLY A O 1
ATOM 833 N N . ALA A 1 113 ? -4.293 4.528 -2.750 1.00 98.56 113 ALA A N 1
ATOM 834 C CA . ALA A 1 113 ? -3.332 3.441 -2.943 1.00 98.56 113 ALA A CA 1
ATOM 835 C C . ALA A 1 113 ? -3.323 2.903 -4.385 1.00 98.56 113 ALA A C 1
ATOM 837 O O . ALA A 1 113 ? -2.263 2.594 -4.940 1.00 98.56 113 ALA A O 1
ATOM 838 N N . THR A 1 114 ? -4.493 2.855 -5.022 1.00 98.62 114 THR A N 1
ATOM 839 C CA . THR A 1 114 ? -4.627 2.489 -6.437 1.00 98.62 114 THR A CA 1
ATOM 840 C C . THR A 1 114 ? -3.960 3.524 -7.340 1.00 98.62 114 THR A C 1
ATOM 842 O O . THR A 1 114 ? -3.206 3.145 -8.235 1.00 98.62 114 THR A O 1
ATOM 845 N N . MET A 1 115 ? -4.159 4.821 -7.079 1.00 98.69 115 MET A N 1
ATOM 846 C CA . MET A 1 115 ? -3.501 5.904 -7.824 1.00 98.69 115 MET A CA 1
ATOM 847 C C . MET A 1 115 ? -1.976 5.816 -7.727 1.00 98.69 115 MET A C 1
ATOM 849 O O . MET A 1 115 ? -1.301 5.920 -8.750 1.00 98.69 115 MET A O 1
ATOM 853 N N . VAL A 1 116 ? -1.436 5.523 -6.538 1.00 98.62 116 VAL A N 1
ATOM 854 C CA . VAL A 1 116 ? 0.002 5.250 -6.363 1.00 98.62 116 VAL A CA 1
ATOM 855 C C . VAL A 1 116 ? 0.437 4.084 -7.253 1.00 98.62 116 VAL A C 1
ATOM 857 O O . VAL A 1 116 ? 1.448 4.174 -7.944 1.00 98.62 116 VAL A O 1
ATOM 860 N N . GLY A 1 117 ? -0.325 2.987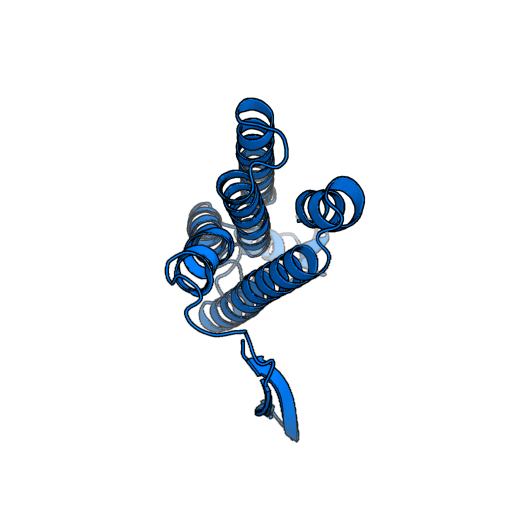 -7.277 1.00 98.50 117 GLY A N 1
ATOM 861 C CA . GLY A 1 117 ? -0.060 1.850 -8.161 1.00 98.50 117 GLY A CA 1
ATOM 862 C C . GLY A 1 117 ? -0.029 2.222 -9.643 1.00 98.50 117 GLY A C 1
ATOM 863 O O . GLY A 1 117 ? 0.907 1.838 -10.343 1.00 98.50 117 GLY A O 1
ATOM 864 N N . VAL A 1 118 ? -1.000 3.007 -10.104 1.00 98.62 118 VAL A N 1
ATOM 865 C CA . VAL A 1 118 ? -1.065 3.482 -11.493 1.00 98.62 118 VAL A CA 1
ATOM 866 C C . VAL A 1 118 ? 0.126 4.380 -11.826 1.00 98.62 118 VAL A C 1
ATOM 868 O O . VAL A 1 118 ? 0.772 4.161 -12.850 1.00 98.62 118 VAL A O 1
ATOM 871 N N . GLU A 1 119 ? 0.490 5.319 -10.948 1.00 98.19 119 GLU A N 1
ATOM 872 C CA . GLU A 1 119 ? 1.677 6.171 -11.117 1.00 98.19 119 GLU A CA 1
ATOM 873 C C . GLU A 1 119 ? 2.942 5.326 -11.313 1.00 98.19 119 GLU A C 1
ATOM 875 O O . GLU A 1 119 ? 3.772 5.619 -12.173 1.00 98.19 119 GLU A O 1
ATOM 880 N N . ARG A 1 120 ? 3.079 4.224 -10.564 1.00 97.19 120 ARG A N 1
ATOM 881 C CA . ARG A 1 120 ? 4.239 3.331 -10.691 1.00 97.19 120 ARG A CA 1
ATOM 882 C C . ARG A 1 120 ? 4.344 2.662 -12.060 1.00 97.19 120 ARG A C 1
ATOM 884 O O . ARG A 1 120 ? 5.469 2.376 -12.476 1.00 97.19 120 ARG A O 1
ATOM 891 N N . ILE A 1 121 ? 3.216 2.409 -12.722 1.00 97.88 121 ILE A N 1
ATOM 892 C CA . ILE A 1 121 ? 3.169 1.855 -14.082 1.00 97.88 121 ILE A CA 1
ATOM 893 C C . ILE A 1 121 ? 3.481 2.956 -15.090 1.00 97.88 121 ILE A C 1
ATOM 895 O O . ILE A 1 121 ? 4.379 2.786 -15.904 1.00 97.88 121 ILE A O 1
ATOM 899 N N . VAL A 1 122 ? 2.789 4.096 -14.997 1.00 96.88 122 VAL A N 1
ATOM 900 C CA . VAL A 1 122 ? 2.944 5.231 -15.926 1.00 96.88 122 VAL A CA 1
ATOM 901 C C . VAL A 1 122 ? 4.369 5.789 -15.912 1.00 96.88 122 VAL A C 1
ATOM 903 O O . VAL A 1 122 ? 4.868 6.224 -16.941 1.00 96.88 122 VAL A O 1
ATOM 906 N N . ALA A 1 123 ? 5.045 5.747 -14.764 1.00 93.31 123 ALA A N 1
ATOM 907 C CA . ALA A 1 123 ? 6.433 6.178 -14.629 1.00 93.31 123 ALA A CA 1
ATOM 908 C C . ALA A 1 123 ? 7.465 5.082 -14.978 1.00 93.31 123 ALA A C 1
ATOM 910 O O . ALA A 1 123 ? 8.624 5.197 -14.576 1.00 93.31 123 ALA A O 1
ATOM 911 N N . ASP A 1 124 ? 7.056 3.979 -15.620 1.00 94.25 124 ASP A N 1
ATOM 912 C CA . ASP A 1 124 ? 7.914 2.840 -15.994 1.00 94.25 124 ASP A CA 1
ATOM 913 C C . ASP A 1 124 ? 8.729 2.252 -14.834 1.00 94.25 124 ASP A C 1
ATOM 915 O O . ASP A 1 124 ? 9.790 1.635 -15.001 1.00 94.25 124 ASP A O 1
ATOM 919 N N . ARG A 1 125 ? 8.237 2.427 -13.603 1.00 93.94 125 ARG A N 1
ATOM 920 C CA . ARG A 1 125 ? 8.942 1.968 -12.404 1.00 93.94 125 ARG A CA 1
ATOM 921 C C . ARG A 1 125 ? 8.642 0.510 -12.108 1.00 93.94 125 ARG A C 1
ATOM 923 O O . ARG A 1 125 ? 9.485 -0.132 -11.476 1.00 93.94 125 ARG A O 1
ATOM 930 N N . HIS A 1 126 ? 7.471 0.025 -12.514 1.00 97.12 126 HIS A N 1
ATOM 931 C CA . HIS A 1 126 ? 6.947 -1.298 -12.193 1.00 97.12 126 HIS A CA 1
ATOM 932 C C . HIS A 1 126 ? 6.047 -1.827 -13.312 1.00 97.12 126 HIS A C 1
ATOM 934 O O . HIS A 1 126 ? 5.267 -1.076 -13.893 1.00 97.12 126 HIS A O 1
ATOM 940 N N . TYR A 1 127 ? 6.108 -3.132 -13.571 1.00 98.00 127 TYR A N 1
ATOM 941 C CA . TYR A 1 127 ? 5.111 -3.790 -14.415 1.00 98.00 127 TYR A CA 1
ATOM 942 C C . TYR A 1 127 ? 3.768 -3.870 -13.680 1.00 98.00 127 TYR A C 1
ATOM 944 O O . TYR A 1 127 ? 3.735 -3.941 -12.449 1.00 98.00 127 TYR A O 1
ATOM 952 N N . ALA A 1 128 ? 2.658 -3.969 -14.418 1.00 98.38 128 ALA A N 1
ATOM 953 C CA . ALA A 1 128 ? 1.330 -4.154 -13.824 1.00 98.38 128 ALA A CA 1
ATOM 954 C C . ALA A 1 128 ? 1.277 -5.360 -12.861 1.00 98.38 128 ALA A C 1
ATOM 956 O O . ALA A 1 128 ? 0.684 -5.273 -11.790 1.00 98.38 128 ALA A O 1
ATOM 957 N N . THR A 1 129 ? 1.984 -6.452 -13.176 1.00 98.38 129 THR A N 1
ATOM 958 C CA . THR A 1 129 ? 2.109 -7.619 -12.285 1.00 98.38 129 THR A CA 1
ATOM 959 C C . THR A 1 129 ? 2.778 -7.280 -10.954 1.00 98.38 129 THR A C 1
ATOM 961 O O . THR A 1 129 ? 2.366 -7.782 -9.914 1.00 98.38 129 THR A O 1
ATOM 964 N N . ASP A 1 130 ? 3.798 -6.415 -10.963 1.00 98.31 130 ASP A N 1
ATOM 965 C CA . ASP A 1 130 ? 4.493 -6.001 -9.740 1.00 98.31 130 ASP A CA 1
ATOM 966 C C . ASP A 1 130 ? 3.560 -5.164 -8.858 1.00 98.31 130 ASP A C 1
ATOM 968 O O . ASP A 1 130 ? 3.635 -5.234 -7.633 1.00 98.31 130 ASP A O 1
ATOM 972 N N . VAL A 1 131 ? 2.692 -4.360 -9.478 1.00 98.69 131 VAL A N 1
ATOM 973 C CA . VAL A 1 131 ? 1.693 -3.532 -8.791 1.00 98.69 131 VAL A CA 1
ATOM 974 C C . VAL A 1 131 ? 0.588 -4.395 -8.194 1.00 98.69 131 VAL A C 1
ATOM 976 O O . VAL A 1 131 ? 0.283 -4.225 -7.019 1.00 98.69 131 VAL A O 1
ATOM 979 N N . ILE A 1 132 ? 0.052 -5.366 -8.938 1.00 98.69 132 ILE A N 1
ATOM 980 C CA . ILE A 1 132 ? -0.982 -6.288 -8.438 1.00 98.69 132 ILE A CA 1
ATOM 981 C C . ILE A 1 132 ? -0.459 -7.101 -7.248 1.00 98.69 132 ILE A C 1
ATOM 983 O O . ILE A 1 132 ? -1.107 -7.152 -6.203 1.00 98.69 132 ILE A O 1
ATOM 987 N N . VAL A 1 133 ? 0.736 -7.691 -7.367 1.00 98.62 133 VAL A N 1
ATOM 988 C CA . VAL A 1 133 ? 1.340 -8.449 -6.257 1.00 98.62 133 VAL A CA 1
ATOM 989 C C . VAL A 1 133 ? 1.673 -7.530 -5.082 1.00 98.62 133 VAL A C 1
ATOM 991 O O . VAL A 1 133 ? 1.463 -7.911 -3.934 1.00 98.62 133 VAL A O 1
ATOM 994 N N . GLY A 1 134 ? 2.131 -6.303 -5.351 1.00 98.62 134 GLY A N 1
ATOM 995 C CA . GLY A 1 134 ? 2.354 -5.306 -4.308 1.00 98.62 134 GLY A CA 1
ATOM 996 C C . GLY A 1 134 ? 1.075 -4.962 -3.556 1.00 98.62 134 GLY A C 1
ATOM 997 O O . GLY A 1 134 ? 1.078 -4.974 -2.333 1.00 98.62 134 GLY A O 1
ATOM 998 N N . ALA A 1 135 ? -0.034 -4.735 -4.259 1.00 98.69 135 ALA A N 1
ATOM 999 C CA . ALA A 1 135 ? -1.329 -4.499 -3.632 1.00 98.69 135 ALA A CA 1
ATOM 1000 C C . ALA A 1 135 ? -1.763 -5.688 -2.759 1.00 98.69 135 ALA A C 1
ATOM 1002 O O . ALA A 1 135 ? -2.157 -5.488 -1.612 1.00 98.69 135 ALA A O 1
ATOM 1003 N N . ALA A 1 136 ? -1.613 -6.923 -3.251 1.00 98.50 136 ALA A N 1
ATOM 1004 C CA . ALA A 1 136 ? -1.934 -8.128 -2.486 1.00 98.50 136 ALA A CA 1
ATOM 1005 C C . ALA A 1 136 ? -1.076 -8.265 -1.211 1.00 98.50 136 ALA A C 1
ATOM 1007 O O . ALA A 1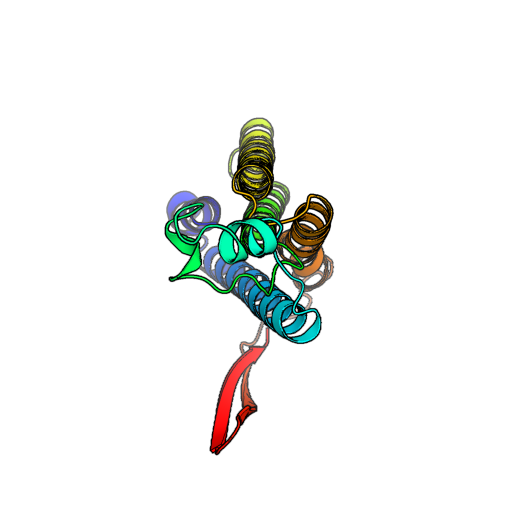 136 ? -1.613 -8.518 -0.130 1.00 98.50 136 ALA A O 1
ATOM 1008 N N . ALA A 1 137 ? 0.240 -8.047 -1.306 1.00 98.31 137 ALA A N 1
ATOM 1009 C CA . ALA A 1 137 ? 1.143 -8.047 -0.150 1.00 98.31 137 ALA A CA 1
ATOM 1010 C C . ALA A 1 137 ? 0.783 -6.938 0.854 1.00 98.31 137 ALA A C 1
ATOM 1012 O O . ALA A 1 137 ? 0.775 -7.165 2.069 1.00 98.31 137 ALA A O 1
ATOM 1013 N N . GLY A 1 138 ? 0.415 -5.764 0.342 1.00 98.12 138 GLY A N 1
ATOM 1014 C CA . GLY A 1 138 ? -0.041 -4.630 1.131 1.00 98.12 138 GLY A CA 1
ATOM 1015 C C . GLY A 1 138 ? -1.305 -4.941 1.929 1.00 98.12 138 GLY A C 1
ATOM 1016 O O . GLY A 1 138 ? -1.298 -4.782 3.149 1.00 98.12 138 GLY A O 1
ATOM 1017 N N . VAL A 1 139 ? -2.347 -5.454 1.264 1.00 97.81 139 VAL A N 1
ATOM 1018 C CA . VAL A 1 139 ? -3.617 -5.875 1.891 1.00 97.81 139 VAL A CA 1
ATOM 1019 C C . VAL A 1 139 ? -3.389 -6.990 2.911 1.00 97.81 139 VAL A C 1
ATOM 1021 O O . VAL A 1 139 ? -3.936 -6.938 4.011 1.00 97.81 139 VAL A O 1
ATOM 1024 N N . THR A 1 140 ? -2.542 -7.969 2.588 1.00 96.56 140 THR A N 1
ATOM 1025 C CA . THR A 1 140 ? -2.174 -9.042 3.527 1.00 96.56 140 THR A CA 1
ATOM 1026 C C . THR A 1 140 ? -1.570 -8.455 4.802 1.00 96.56 140 THR A C 1
ATOM 1028 O O . THR A 1 140 ? -1.965 -8.824 5.904 1.00 96.56 140 THR A O 1
ATOM 1031 N N . SER A 1 141 ? -0.654 -7.497 4.659 1.00 96.50 141 SER A N 1
ATOM 1032 C CA . SER A 1 141 ? 0.047 -6.899 5.798 1.00 96.50 141 SER A CA 1
ATOM 1033 C C . SER A 1 141 ? -0.841 -5.956 6.610 1.00 96.50 141 SER A C 1
ATOM 1035 O O . SER A 1 141 ? -0.719 -5.923 7.825 1.00 96.50 141 SER A O 1
ATOM 1037 N N . GLY A 1 142 ? -1.717 -5.184 5.958 1.00 94.81 142 GLY A N 1
ATOM 1038 C CA . GLY A 1 142 ? -2.506 -4.136 6.615 1.00 94.81 142 GLY A CA 1
ATOM 1039 C C . GLY A 1 142 ? -3.911 -4.538 7.056 1.00 94.81 142 GLY A C 1
ATOM 1040 O O . GLY A 1 142 ? -4.489 -3.862 7.895 1.00 94.81 142 GLY A O 1
ATOM 1041 N N . ALA A 1 143 ? -4.476 -5.613 6.508 1.00 92.81 143 ALA A N 1
ATOM 1042 C CA . ALA A 1 143 ? -5.819 -6.072 6.865 1.00 92.81 143 ALA A CA 1
ATOM 1043 C C . ALA A 1 143 ? -5.807 -7.498 7.418 1.00 92.81 143 ALA A C 1
ATOM 1045 O O . ALA A 1 143 ? -6.287 -7.731 8.526 1.00 92.81 143 ALA A O 1
ATOM 1046 N N . LEU A 1 144 ? -5.224 -8.452 6.683 1.00 90.75 144 LEU A N 1
ATOM 1047 C CA . LEU A 1 144 ? -5.282 -9.862 7.078 1.00 90.75 144 LEU A CA 1
ATOM 1048 C C . LEU A 1 144 ? -4.449 -10.150 8.332 1.00 90.75 144 LEU A C 1
ATOM 1050 O O . LEU A 1 144 ? -4.931 -10.829 9.234 1.00 90.75 144 LEU A O 1
ATOM 1054 N N . LEU A 1 145 ? -3.224 -9.623 8.401 1.00 89.75 145 LEU A N 1
ATOM 1055 C CA . LEU A 1 145 ? -2.328 -9.838 9.537 1.00 89.75 145 LEU A CA 1
ATOM 1056 C C . LEU A 1 145 ? -2.894 -9.241 10.844 1.00 89.75 145 LEU A C 1
ATOM 1058 O O . LEU A 1 145 ? -3.023 -10.003 11.802 1.00 89.75 145 LEU A O 1
ATOM 1062 N N . PRO A 1 146 ? -3.321 -7.959 10.909 1.00 85.12 146 PRO A N 1
ATOM 1063 C CA . PRO A 1 146 ? -3.939 -7.423 12.119 1.00 85.12 146 PRO A CA 1
ATOM 1064 C C . PRO A 1 146 ? -5.232 -8.148 12.496 1.00 85.12 146 PRO A C 1
ATOM 1066 O O . PRO A 1 146 ? -5.488 -8.404 13.671 1.00 85.12 146 PRO A O 1
ATOM 1069 N N . TRP A 1 147 ? -6.041 -8.523 11.498 1.00 84.19 147 TRP A N 1
ATOM 1070 C CA . TRP A 1 147 ? -7.252 -9.301 11.735 1.00 84.19 147 TRP A CA 1
ATOM 1071 C C . TRP A 1 147 ? -6.953 -10.647 12.391 1.00 84.19 147 TRP A C 1
ATOM 1073 O O . TRP A 1 147 ? -7.576 -10.966 13.401 1.00 84.19 147 TRP A O 1
ATOM 1083 N N . ALA A 1 148 ? -5.987 -11.396 11.861 1.00 84.44 148 ALA A N 1
ATOM 1084 C CA . ALA A 1 148 ? -5.628 -12.712 12.372 1.00 84.44 148 ALA A CA 1
ATOM 1085 C C . ALA A 1 148 ? -4.986 -12.649 13.764 1.00 84.44 148 ALA A C 1
ATOM 1087 O O . ALA A 1 148 ? -5.307 -13.478 14.607 1.00 84.44 148 ALA A O 1
ATOM 1088 N N . LEU A 1 149 ? -4.100 -11.678 14.008 1.00 82.62 149 LEU A N 1
ATOM 1089 C CA . LEU A 1 149 ? -3.326 -11.618 15.250 1.00 82.62 149 LEU A CA 1
ATOM 1090 C C . LEU A 1 149 ? -4.060 -10.947 16.412 1.00 82.62 149 LEU A C 1
ATOM 1092 O O . LEU A 1 149 ? -3.850 -11.343 17.551 1.00 82.62 149 LEU A O 1
ATOM 1096 N N . PHE A 1 150 ? -4.910 -9.951 16.148 1.00 78.19 150 PHE A N 1
ATOM 1097 C CA . PHE A 1 150 ? -5.485 -9.127 17.220 1.00 78.19 150 PHE A CA 1
ATOM 1098 C C . PHE A 1 150 ? -7.005 -9.141 17.277 1.00 78.19 150 PHE A C 1
ATOM 1100 O O . PHE A 1 150 ? -7.576 -8.866 18.326 1.00 78.19 150 PHE A O 1
ATOM 1107 N N . TYR A 1 151 ? -7.683 -9.426 16.163 1.00 71.38 151 TYR A N 1
ATOM 1108 C CA . TYR A 1 151 ? -9.143 -9.338 16.117 1.00 71.38 151 TYR A CA 1
ATOM 1109 C C . TYR A 1 151 ? -9.862 -10.688 15.991 1.00 71.38 151 TYR A C 1
ATOM 1111 O O . TYR A 1 151 ? -11.087 -10.724 16.131 1.00 71.38 151 TYR A O 1
ATOM 1119 N N . ALA A 1 152 ? -9.148 -11.775 15.688 1.00 71.94 152 ALA A N 1
ATOM 1120 C CA . ALA A 1 152 ? -9.693 -13.131 15.598 1.00 71.94 152 ALA A CA 1
ATOM 1121 C C . ALA A 1 152 ? -9.627 -13.896 16.933 1.00 71.94 152 ALA A C 1
ATOM 1123 O O . ALA A 1 152 ? -10.281 -14.929 17.081 1.00 71.94 152 ALA A O 1
ATOM 1124 N N . HIS A 1 153 ? -8.858 -13.398 17.900 1.00 62.06 153 HIS A N 1
ATOM 1125 C CA . HIS A 1 153 ? -8.733 -13.972 19.235 1.00 62.06 153 HIS A CA 1
ATOM 1126 C C . HIS A 1 153 ? -9.233 -12.935 20.247 1.00 62.06 153 HIS A C 1
ATOM 1128 O O . HIS A 1 153 ? -8.632 -11.865 20.349 1.00 62.06 153 HIS A O 1
ATOM 1134 N N . PRO A 1 154 ? -10.364 -13.179 20.938 1.00 53.00 154 PRO A N 1
ATOM 1135 C CA . PRO A 1 154 ? -10.746 -12.373 22.090 1.00 53.00 154 PRO A CA 1
ATOM 1136 C C . PRO A 1 154 ? -9.610 -12.435 23.116 1.00 53.00 154 PRO A C 1
ATOM 1138 O O . PRO A 1 154 ? -9.034 -13.499 23.325 1.00 53.00 154 PRO A O 1
ATOM 1141 N N . ALA A 1 155 ? -9.244 -11.299 23.707 1.00 57.31 155 ALA A N 1
ATOM 1142 C CA . ALA A 1 155 ? -8.211 -11.264 24.732 1.00 57.31 155 ALA A CA 1
ATOM 1143 C C . ALA A 1 155 ? -8.716 -11.992 25.987 1.00 57.31 155 ALA A C 1
ATOM 1145 O O . ALA A 1 155 ? -9.527 -11.446 26.732 1.00 57.31 155 ALA A O 1
ATOM 1146 N N . ASP A 1 156 ? -8.244 -13.220 26.198 1.00 48.78 156 ASP A N 1
ATOM 1147 C CA . ASP A 1 156 ? -8.514 -13.989 27.417 1.00 48.78 156 ASP A CA 1
ATOM 1148 C C . ASP A 1 156 ? -7.509 -13.651 28.545 1.00 48.78 156 ASP A C 1
ATOM 1150 O O . ASP A 1 156 ? -7.711 -14.044 29.692 1.00 48.78 156 ASP A O 1
ATOM 1154 N N . GLU A 1 157 ? -6.458 -12.870 28.262 1.00 54.03 157 GLU A N 1
ATOM 1155 C CA . GLU A 1 157 ? -5.439 -12.452 29.233 1.00 54.03 157 GLU A CA 1
ATOM 1156 C C . GLU A 1 157 ? -5.040 -10.977 29.045 1.00 54.03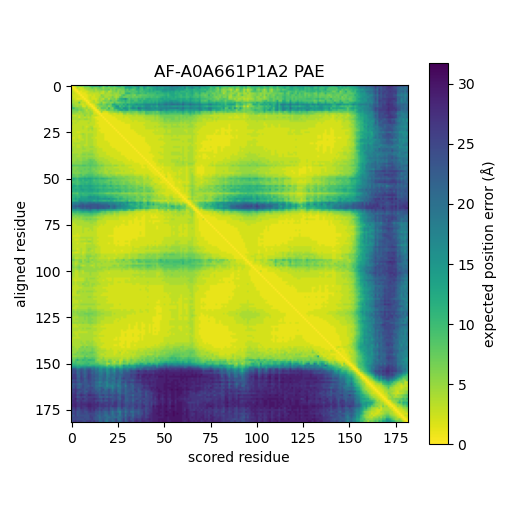 157 GLU A C 1
ATOM 1158 O O . GLU A 1 157 ? -4.972 -10.463 27.926 1.00 54.03 157 GLU A O 1
ATOM 1163 N N . GLU A 1 158 ? -4.771 -10.287 30.160 1.00 51.09 158 GLU A N 1
ATOM 1164 C CA . GLU A 1 158 ? -4.193 -8.939 30.161 1.00 51.09 158 GLU A CA 1
ATOM 1165 C C . GLU A 1 158 ? -2.817 -8.969 29.470 1.00 51.09 158 GLU A C 1
ATOM 1167 O O . GLU A 1 158 ? -1.947 -9.748 29.873 1.00 51.09 158 GLU A O 1
ATOM 1172 N N . PRO A 1 159 ? -2.576 -8.140 28.442 1.00 53.81 159 PRO A N 1
ATOM 1173 C CA . PRO A 1 159 ? -1.348 -8.217 27.665 1.00 53.81 159 PRO A CA 1
ATOM 1174 C C . PRO A 1 159 ? -0.131 -7.798 28.500 1.00 53.81 159 PRO A C 1
ATOM 1176 O O . PRO A 1 159 ? 0.056 -6.621 28.813 1.00 53.81 159 PRO A O 1
ATOM 1179 N N . SER A 1 160 ? 0.747 -8.750 28.830 1.00 49.81 160 SER A N 1
ATOM 1180 C CA . SER A 1 160 ? 2.045 -8.453 29.441 1.00 49.81 160 SER A CA 1
ATOM 1181 C C . SER A 1 160 ? 3.095 -8.216 28.352 1.00 49.81 160 SER A C 1
ATOM 1183 O O . SER A 1 160 ? 3.549 -9.159 27.703 1.00 49.81 160 SER A O 1
ATOM 1185 N N . LEU A 1 161 ? 3.515 -6.964 28.159 1.00 59.47 161 LEU A N 1
ATOM 1186 C CA . LEU A 1 161 ? 4.597 -6.618 27.235 1.00 59.47 161 LEU A CA 1
ATOM 1187 C C . LEU A 1 161 ? 5.899 -7.318 27.656 1.00 59.47 161 LEU A C 1
ATOM 1189 O O . LEU A 1 161 ? 6.491 -6.978 28.684 1.00 59.47 161 LEU A O 1
ATOM 1193 N N . SER A 1 162 ? 6.374 -8.265 26.843 1.00 61.97 162 SER A N 1
ATOM 1194 C CA . SER A 1 162 ? 7.654 -8.940 27.074 1.00 61.97 162 SER A CA 1
ATOM 1195 C C . SER A 1 162 ? 8.690 -8.524 26.027 1.00 61.97 162 SER A C 1
ATOM 1197 O O . SER A 1 162 ? 8.483 -8.638 24.817 1.00 61.97 162 SER A O 1
ATOM 1199 N N . TRP A 1 163 ? 9.833 -8.016 26.492 1.00 65.50 163 TRP A N 1
ATOM 1200 C CA . TRP A 1 163 ? 10.956 -7.659 25.627 1.00 65.50 163 TRP A CA 1
ATOM 1201 C C . TRP A 1 163 ? 11.852 -8.873 25.411 1.00 65.50 163 TRP A C 1
ATOM 1203 O O . TRP A 1 163 ? 12.345 -9.467 26.372 1.00 65.50 163 TRP A O 1
ATOM 1213 N N . ARG A 1 164 ? 12.105 -9.229 24.149 1.00 71.94 164 ARG A N 1
ATOM 1214 C CA . ARG A 1 164 ? 13.105 -10.243 23.794 1.00 71.94 164 ARG A CA 1
ATOM 1215 C C . ARG A 1 164 ? 14.166 -9.643 22.884 1.00 71.94 164 ARG A C 1
ATOM 1217 O O . ARG A 1 164 ? 13.852 -8.949 21.921 1.00 71.94 164 ARG A O 1
ATOM 1224 N N . ALA A 1 165 ? 15.428 -9.924 23.195 1.00 75.19 165 ALA A N 1
ATOM 1225 C CA . ALA A 1 165 ? 16.550 -9.621 22.322 1.00 75.19 165 ALA A CA 1
ATOM 1226 C C . ALA A 1 165 ? 16.779 -10.813 21.388 1.00 75.19 165 ALA A C 1
ATOM 1228 O O . ALA A 1 165 ? 17.087 -11.914 21.845 1.00 75.19 165 ALA A O 1
ATOM 1229 N N . VAL A 1 166 ? 16.611 -10.600 20.086 1.00 78.44 166 VAL A N 1
ATOM 1230 C CA . VAL A 1 166 ? 16.846 -11.613 19.057 1.00 78.44 166 VAL A CA 1
ATOM 1231 C C . VAL A 1 166 ? 18.140 -11.267 18.318 1.00 78.44 166 VAL A C 1
ATOM 1233 O O . VAL A 1 166 ? 18.276 -10.141 17.828 1.00 78.44 166 VAL A O 1
ATOM 1236 N N . PRO A 1 167 ? 19.108 -12.195 18.221 1.00 71.56 167 PRO A N 1
ATOM 1237 C CA . PRO A 1 167 ? 20.314 -11.965 17.440 1.00 71.56 167 PRO A CA 1
ATOM 1238 C C . PRO A 1 167 ? 19.977 -11.852 15.949 1.00 71.56 167 PRO A C 1
ATOM 1240 O O . PRO A 1 167 ? 19.318 -12.717 15.374 1.00 71.56 167 PRO A O 1
ATOM 1243 N N . LEU A 1 168 ? 20.456 -10.780 15.322 1.00 64.12 168 LEU A N 1
ATOM 1244 C CA . LEU A 1 168 ? 20.382 -10.543 13.885 1.00 64.12 168 LEU A CA 1
ATOM 1245 C C . LEU A 1 168 ? 21.754 -10.827 13.263 1.00 64.12 168 LEU A C 1
ATOM 1247 O O . LEU A 1 168 ? 22.707 -10.086 13.532 1.00 64.12 168 LEU A O 1
ATOM 1251 N N . PRO A 1 169 ? 21.883 -11.862 12.416 1.00 64.19 169 PRO A N 1
ATOM 1252 C CA . PRO A 1 169 ? 23.111 -12.067 11.667 1.00 64.19 169 PRO A CA 1
ATOM 1253 C C . PRO A 1 169 ? 23.296 -10.923 10.660 1.00 64.19 169 PRO A C 1
ATOM 1255 O O . PRO A 1 169 ? 22.410 -10.653 9.846 1.00 64.19 169 PRO A O 1
ATOM 1258 N N . GLN A 1 170 ? 24.451 -10.254 10.708 1.00 62.34 170 GLN A N 1
ATOM 1259 C CA . GLN A 1 170 ? 24.858 -9.255 9.719 1.00 62.34 170 GLN A CA 1
ATOM 1260 C C . GLN A 1 170 ? 26.205 -9.646 9.089 1.00 62.34 170 GLN A C 1
ATOM 1262 O O . GLN A 1 170 ? 27.054 -10.231 9.765 1.00 62.34 170 GLN A O 1
ATOM 1267 N N . PRO A 1 171 ? 26.447 -9.338 7.800 1.00 49.69 171 PRO A N 1
ATOM 1268 C CA . PRO A 1 171 ? 27.755 -9.562 7.192 1.00 49.69 171 PRO A CA 1
ATOM 1269 C C . PRO A 1 171 ? 28.818 -8.710 7.905 1.00 49.69 171 PRO A C 1
ATOM 1271 O O . PRO A 1 171 ? 28.784 -7.486 7.821 1.00 49.69 171 PRO A O 1
ATOM 1274 N N . GLY A 1 172 ? 29.745 -9.356 8.619 1.00 69.12 172 GLY A N 1
ATOM 1275 C CA . GLY A 1 172 ? 30.843 -8.691 9.333 1.00 69.12 172 GLY A CA 1
ATOM 1276 C C . GLY A 1 172 ? 30.599 -8.365 10.815 1.00 69.12 172 GLY A C 1
ATOM 1277 O O . GLY A 1 172 ? 31.450 -7.714 11.414 1.00 69.12 172 GLY A O 1
ATOM 1278 N N . GLY A 1 173 ? 29.496 -8.816 11.433 1.00 63.56 173 GLY A N 1
ATOM 1279 C CA . GLY A 1 173 ? 29.252 -8.597 12.868 1.00 63.56 173 GLY A CA 1
ATOM 1280 C C . GLY A 1 173 ? 27.978 -9.253 13.417 1.00 63.56 173 GLY A C 1
ATOM 1281 O O . GLY A 1 173 ? 27.208 -9.867 12.681 1.00 63.56 173 GLY A O 1
ATOM 1282 N N . ALA A 1 174 ? 27.751 -9.114 14.727 1.00 70.88 174 ALA A N 1
ATOM 1283 C CA . ALA A 1 174 ? 26.524 -9.544 15.400 1.00 70.88 174 ALA A CA 1
ATOM 1284 C C . ALA A 1 1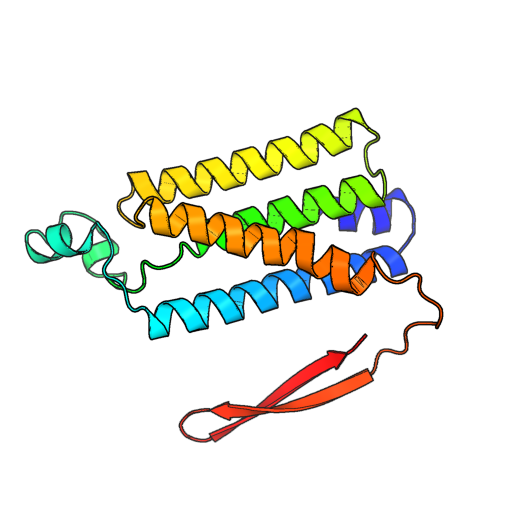74 ? 25.692 -8.317 15.810 1.00 70.88 174 ALA A C 1
ATOM 1286 O O . ALA A 1 174 ? 26.193 -7.451 16.527 1.00 70.88 174 ALA A O 1
ATOM 1287 N N . GLY A 1 175 ? 24.437 -8.237 15.357 1.00 69.81 175 GLY A N 1
ATOM 1288 C CA . GLY A 1 175 ? 23.468 -7.235 15.810 1.00 69.81 175 GLY A CA 1
ATOM 1289 C C . GLY A 1 175 ? 22.425 -7.846 16.749 1.00 69.81 175 GLY A C 1
ATOM 1290 O O . GLY A 1 175 ? 22.186 -9.051 16.718 1.00 69.81 175 GLY A O 1
ATOM 1291 N N . LEU A 1 176 ? 21.774 -7.022 17.571 1.00 73.44 176 LEU A N 1
ATOM 1292 C CA . LEU A 1 176 ? 20.610 -7.413 18.373 1.00 73.44 176 LEU A CA 1
ATOM 1293 C C . LEU A 1 176 ? 19.396 -6.604 17.909 1.00 73.44 176 LEU A C 1
ATOM 1295 O O . LEU A 1 176 ? 19.466 -5.378 17.834 1.00 73.44 176 LEU A O 1
ATOM 1299 N N . ALA A 1 177 ? 18.286 -7.278 17.617 1.00 69.94 177 ALA A N 1
ATOM 1300 C CA . ALA A 1 177 ? 16.975 -6.645 17.524 1.00 69.94 177 ALA A CA 1
ATOM 1301 C C . ALA A 1 177 ? 16.241 -6.812 18.850 1.00 69.94 177 ALA A C 1
ATOM 1303 O O . ALA A 1 177 ? 16.145 -7.919 19.376 1.00 69.94 177 ALA A O 1
ATOM 1304 N N . LEU A 1 178 ? 15.687 -5.720 19.368 1.00 72.69 178 LEU A N 1
ATOM 1305 C CA . LEU A 1 178 ? 14.696 -5.784 20.433 1.00 72.69 178 LEU A CA 1
ATOM 1306 C C . LEU A 1 178 ? 13.325 -5.941 19.788 1.00 72.69 178 LEU A C 1
ATOM 1308 O O . LEU A 1 178 ? 12.882 -5.072 19.037 1.00 72.69 178 LEU A O 1
ATOM 1312 N N . THR A 1 179 ? 12.664 -7.055 20.072 1.00 68.88 179 THR A N 1
ATOM 1313 C CA . THR A 1 179 ? 11.290 -7.301 19.641 1.00 68.88 179 THR A CA 1
ATOM 1314 C C . THR A 1 179 ? 10.400 -7.291 20.873 1.00 68.88 179 THR A C 1
ATOM 1316 O O . THR A 1 179 ? 10.619 -8.083 21.795 1.00 68.88 179 THR A O 1
ATOM 1319 N N . GLY A 1 180 ? 9.417 -6.394 20.902 1.00 61.56 180 GLY A N 1
ATOM 1320 C CA . GLY A 1 180 ? 8.299 -6.509 21.834 1.00 61.56 180 GLY A CA 1
ATOM 1321 C C . GLY A 1 180 ? 7.356 -7.587 21.317 1.00 61.56 180 GLY A C 1
ATOM 1322 O O . GLY A 1 180 ? 6.911 -7.501 20.170 1.00 61.56 180 GLY A O 1
ATOM 1323 N N . LEU A 1 181 ? 7.109 -8.614 22.127 1.00 57.66 181 LEU A N 1
ATOM 1324 C CA . LEU A 1 181 ? 6.058 -9.592 21.869 1.00 57.66 181 LEU A CA 1
ATOM 1325 C C . LEU A 1 181 ? 4.878 -9.246 22.776 1.00 57.66 181 LEU A C 1
ATOM 1327 O O . LEU A 1 181 ? 5.058 -9.094 23.990 1.00 57.66 181 LEU A O 1
ATOM 1331 N N . TRP A 1 182 ? 3.728 -9.069 22.135 1.00 57.09 182 TRP A N 1
ATOM 1332 C CA . TRP A 1 182 ? 2.415 -8.918 22.745 1.00 57.09 182 TRP A CA 1
ATOM 1333 C C . TRP A 1 182 ? 1.705 -10.264 22.689 1.00 57.09 182 TRP A C 1
ATOM 1335 O O . TRP A 1 182 ? 1.853 -10.936 21.639 1.00 57.09 182 TRP A O 1
#

Secondary structure (DSSP, 8-state):
-HHHHHIIIIIS--HHHHHHHHHHHHHHHHHHHHHHHHHHHHH-PPPTHHHHHHH-TTS-THHHHS-S---SS-HHHHHHHHHHHHHHHHHHHH-SSHHHHHHHHHHHHHHHHHHHHHHHHHTTSS-HHHHHHHHHHHHIIIIIHHIIIIISS---S----EEEEEEEEETTEEEEEEEEE-